Protein AF-X1PH72-F1 (afdb_monomer_lite)

Organism: NCBI:txid412755

Structure (mmCIF, N/CA/C/O backbone):
data_AF-X1PH72-F1
#
_entry.id   AF-X1PH72-F1
#
loop_
_atom_site.group_PDB
_atom_site.id
_atom_site.type_symbol
_atom_site.label_atom_id
_atom_site.label_alt_id
_atom_site.label_comp_id
_atom_site.label_asym_id
_atom_site.label_entity_id
_atom_site.label_seq_id
_atom_site.pdbx_PDB_ins_code
_atom_site.Cartn_x
_atom_site.Cartn_y
_atom_site.Cartn_z
_atom_site.occupancy
_atom_site.B_iso_or_equiv
_atom_site.auth_seq_id
_atom_site.auth_comp_id
_atom_site.auth_asym_id
_atom_site.auth_atom_id
_atom_site.pdbx_PDB_model_num
ATOM 1 N N . ARG A 1 1 ? 25.214 -4.536 43.846 1.00 44.25 1 ARG A N 1
ATOM 2 C CA . ARG A 1 1 ? 24.000 -3.712 43.668 1.00 44.25 1 ARG A CA 1
ATOM 3 C C . ARG A 1 1 ? 23.937 -3.394 42.189 1.00 44.25 1 ARG A C 1
ATOM 5 O O . ARG A 1 1 ? 24.768 -2.627 41.723 1.00 44.25 1 ARG A O 1
ATOM 12 N N . GLU A 1 2 ? 23.097 -4.127 41.463 1.00 48.34 2 GLU A N 1
ATOM 13 C CA . GLU A 1 2 ? 22.779 -3.835 40.065 1.00 48.34 2 GLU A CA 1
ATOM 14 C C . GLU A 1 2 ? 22.229 -2.412 39.957 1.00 48.34 2 GLU A C 1
ATOM 16 O O . GLU A 1 2 ? 21.647 -1.891 40.905 1.00 48.34 2 GLU A O 1
ATOM 21 N N . TYR A 1 3 ? 22.480 -1.774 38.820 1.00 51.62 3 TYR A N 1
ATOM 22 C CA . TYR A 1 3 ? 21.946 -0.465 38.482 1.00 51.62 3 TYR A CA 1
ATOM 23 C C . TYR A 1 3 ? 20.414 -0.491 38.570 1.00 51.62 3 TYR A C 1
ATOM 25 O O . TYR A 1 3 ? 19.764 -0.998 37.654 1.00 51.62 3 TYR A O 1
ATOM 33 N N . ASP A 1 4 ? 19.840 0.076 39.634 1.00 56.94 4 ASP A N 1
ATOM 34 C CA . ASP A 1 4 ? 18.417 0.411 39.682 1.00 56.94 4 ASP A CA 1
ATOM 35 C C . ASP A 1 4 ? 18.146 1.404 38.547 1.00 56.94 4 ASP A C 1
ATOM 37 O O . ASP A 1 4 ? 18.452 2.597 38.634 1.00 56.94 4 ASP A O 1
ATOM 41 N N . ARG A 1 5 ? 17.640 0.895 37.419 1.00 63.94 5 ARG A N 1
ATOM 42 C CA . ARG A 1 5 ? 17.170 1.739 36.325 1.00 63.94 5 ARG A CA 1
ATOM 43 C C . ARG A 1 5 ? 15.992 2.530 36.874 1.00 63.94 5 ARG A C 1
ATOM 45 O O . ARG A 1 5 ? 14.988 1.941 37.270 1.00 63.94 5 ARG A O 1
ATOM 52 N N . ALA A 1 6 ? 16.133 3.854 36.905 1.00 64.25 6 ALA A N 1
ATOM 53 C CA . ALA A 1 6 ? 15.024 4.747 37.203 1.00 64.25 6 ALA A CA 1
ATOM 54 C C . ALA A 1 6 ? 13.794 4.335 36.367 1.00 64.25 6 ALA A C 1
ATOM 56 O O . ALA A 1 6 ? 13.976 3.906 35.219 1.00 64.25 6 ALA A O 1
ATOM 57 N N . PRO A 1 7 ? 12.568 4.443 36.915 1.00 68.44 7 PRO A N 1
ATOM 58 C CA . PRO A 1 7 ? 11.359 4.142 36.162 1.00 68.44 7 PRO A CA 1
ATOM 59 C C . PRO A 1 7 ? 11.408 4.887 34.830 1.00 68.44 7 PRO A C 1
ATOM 61 O O . PRO A 1 7 ? 11.635 6.100 34.807 1.00 68.44 7 PRO A O 1
ATOM 64 N N . LEU A 1 8 ? 11.253 4.156 33.724 1.00 66.31 8 LEU A N 1
ATOM 65 C CA . LEU A 1 8 ? 11.204 4.781 32.409 1.00 66.31 8 LEU A CA 1
ATOM 66 C C . LEU A 1 8 ? 10.047 5.789 32.414 1.00 66.31 8 LEU A C 1
ATOM 68 O O . LEU A 1 8 ? 8.946 5.427 32.838 1.00 66.31 8 LEU A O 1
ATOM 72 N N . PRO A 1 9 ? 10.276 7.043 31.990 1.00 69.81 9 PRO A N 1
ATOM 73 C CA . PRO A 1 9 ? 9.210 8.026 31.935 1.00 69.81 9 PRO A CA 1
ATOM 74 C C . PRO A 1 9 ? 8.083 7.502 31.042 1.00 69.81 9 PRO A C 1
ATOM 76 O O . PRO A 1 9 ? 8.335 6.961 29.962 1.00 69.81 9 PRO A O 1
ATOM 79 N N . ASP A 1 10 ? 6.841 7.667 31.494 1.00 76.56 10 ASP A N 1
ATOM 80 C CA . ASP A 1 10 ? 5.649 7.294 30.735 1.00 76.56 10 ASP A CA 1
ATOM 81 C C . ASP A 1 10 ? 5.404 8.303 29.606 1.00 76.56 10 ASP A C 1
ATOM 83 O O . ASP A 1 10 ? 4.546 9.187 29.657 1.00 76.56 10 ASP A O 1
ATOM 87 N N . ILE A 1 11 ? 6.242 8.199 28.578 1.00 77.56 11 ILE A N 1
ATOM 88 C CA . ILE A 1 11 ? 6.229 9.084 27.415 1.00 77.56 11 ILE A CA 1
ATOM 89 C C . ILE A 1 11 ? 4.994 8.871 26.535 1.00 77.56 11 ILE A C 1
ATOM 91 O O . ILE A 1 11 ? 4.659 9.742 25.736 1.00 77.56 11 ILE A O 1
ATOM 95 N N . TRP A 1 12 ? 4.305 7.735 26.674 1.00 75.81 12 TRP A N 1
ATOM 96 C CA . TRP A 1 12 ? 3.180 7.351 25.819 1.00 75.81 12 TRP A CA 1
ATOM 97 C C . TRP A 1 12 ? 1.901 8.119 26.142 1.00 75.81 12 TRP A C 1
ATOM 99 O O . TRP A 1 12 ? 1.089 8.345 25.246 1.00 75.81 12 TRP A O 1
ATOM 109 N N . ASN A 1 13 ? 1.762 8.572 27.388 1.00 77.81 13 ASN A N 1
ATOM 110 C CA . ASN A 1 13 ? 0.646 9.400 27.837 1.00 77.81 13 ASN A CA 1
ATOM 111 C C . ASN A 1 13 ? 0.870 10.905 27.609 1.00 77.81 13 ASN A C 1
ATOM 113 O O . ASN A 1 13 ? -0.030 11.709 27.852 1.00 77.81 13 ASN A O 1
ATOM 117 N N . ILE A 1 14 ? 2.038 11.312 27.094 1.00 83.06 14 ILE A N 1
ATOM 118 C CA . ILE A 1 14 ? 2.280 12.701 26.691 1.00 83.06 14 ILE A CA 1
ATOM 119 C C . ILE A 1 14 ? 1.402 13.010 25.462 1.00 83.06 14 ILE A C 1
ATOM 121 O O . ILE A 1 14 ? 1.595 12.383 24.417 1.00 83.06 14 ILE A O 1
ATOM 125 N N . PRO A 1 15 ? 0.499 14.015 25.505 1.00 84.88 15 PRO A N 1
ATOM 126 C CA . PRO A 1 15 ? -0.453 14.277 24.418 1.00 84.88 15 PRO A CA 1
ATOM 127 C C . PRO A 1 15 ? 0.191 14.481 23.040 1.00 84.88 15 PRO A C 1
ATOM 129 O O . PRO A 1 15 ? -0.343 14.036 22.025 1.00 84.88 15 PRO A O 1
ATOM 132 N N . LYS A 1 16 ? 1.374 15.111 22.995 1.00 83.00 16 LYS A N 1
ATOM 133 C CA . LYS A 1 16 ? 2.148 15.289 21.755 1.00 83.00 16 LYS A CA 1
ATOM 134 C C . LYS A 1 16 ? 2.614 13.953 21.163 1.00 83.00 16 LYS A C 1
ATOM 136 O O . LYS A 1 16 ? 2.517 13.763 19.954 1.00 83.00 16 LYS A O 1
ATOM 141 N N . VAL A 1 17 ? 3.080 13.027 22.003 1.00 83.00 17 VAL A N 1
ATOM 142 C CA . VAL A 1 17 ? 3.531 11.689 21.584 1.00 83.00 17 VAL A CA 1
ATOM 143 C C . VAL A 1 17 ? 2.339 10.840 21.150 1.00 83.00 17 VAL A C 1
ATOM 145 O O . VAL A 1 17 ? 2.400 10.207 20.100 1.00 83.00 17 VAL A O 1
ATOM 148 N N . ALA A 1 18 ? 1.232 10.881 21.895 1.00 84.38 18 ALA A N 1
ATOM 149 C CA . ALA A 1 18 ? -0.000 10.181 21.536 1.00 84.38 18 ALA A CA 1
ATOM 150 C C . ALA A 1 18 ? -0.559 10.655 20.181 1.00 84.38 18 ALA A C 1
ATOM 152 O O . ALA A 1 18 ? -0.866 9.836 19.317 1.00 84.38 18 ALA A O 1
ATOM 153 N N . SER A 1 19 ? -0.605 11.973 19.955 1.00 87.38 19 SER A N 1
ATOM 154 C CA . SER A 1 19 ? -1.008 12.552 18.667 1.00 87.38 19 SER A CA 1
ATOM 155 C C . SER A 1 19 ? -0.079 12.110 17.532 1.00 87.38 19 SER A C 1
ATOM 157 O O . SER A 1 19 ? -0.543 11.658 16.483 1.00 87.38 19 SER A O 1
ATOM 159 N N . ARG A 1 20 ? 1.243 12.136 17.760 1.00 88.31 20 ARG A N 1
ATOM 160 C CA . ARG A 1 20 ? 2.221 11.674 16.766 1.00 88.31 20 ARG A CA 1
ATOM 161 C C . ARG A 1 20 ? 2.078 10.186 16.455 1.00 88.31 20 ARG A C 1
ATOM 163 O O . ARG A 1 20 ? 2.206 9.797 15.299 1.00 88.31 20 ARG A O 1
ATOM 170 N N . LYS A 1 21 ? 1.810 9.353 17.461 1.00 88.19 21 LYS A N 1
ATOM 171 C CA . LYS A 1 21 ? 1.571 7.918 17.286 1.00 88.19 21 LYS A CA 1
ATOM 172 C C . LYS A 1 21 ? 0.367 7.668 16.381 1.00 88.19 21 LYS A C 1
ATOM 174 O O . LYS A 1 21 ? 0.466 6.847 15.475 1.00 88.19 21 LYS A O 1
ATOM 179 N N . GLU A 1 22 ? -0.737 8.381 16.591 1.00 89.94 22 GLU A N 1
ATOM 180 C CA . GLU A 1 22 ? -1.914 8.258 15.725 1.00 89.94 22 GLU A CA 1
ATOM 181 C C . GLU A 1 22 ? -1.634 8.741 14.300 1.00 89.94 22 GLU A C 1
ATOM 183 O O . GLU A 1 22 ? -2.031 8.081 13.344 1.00 89.94 22 GLU A O 1
ATOM 188 N N . GLU A 1 23 ? -0.893 9.836 14.134 1.00 91.44 23 GLU A N 1
ATOM 189 C CA . GLU A 1 23 ? -0.456 10.305 12.815 1.00 91.44 23 GLU A CA 1
ATOM 190 C C . GLU A 1 23 ? 0.383 9.244 12.076 1.00 91.44 23 GLU A C 1
ATOM 192 O O . GLU A 1 23 ? 0.097 8.912 10.926 1.00 91.44 23 GLU A O 1
ATOM 197 N N . LEU A 1 24 ? 1.376 8.659 12.756 1.00 91.00 24 LEU A N 1
ATOM 198 C CA . LEU A 1 24 ? 2.218 7.587 12.217 1.00 91.00 24 LEU A CA 1
ATOM 199 C C . LEU A 1 24 ? 1.401 6.345 11.864 1.00 91.00 24 LEU A C 1
ATOM 201 O O . LEU A 1 24 ? 1.606 5.753 10.807 1.00 91.00 24 LEU A O 1
ATOM 205 N N . LYS A 1 25 ? 0.456 5.963 12.729 1.00 93.38 25 LYS A N 1
ATOM 206 C CA . LYS A 1 25 ? -0.422 4.818 12.493 1.00 93.38 25 LYS A CA 1
ATOM 207 C C . LYS A 1 25 ? -1.262 5.028 11.236 1.00 93.38 25 LYS A C 1
ATOM 209 O O . LYS A 1 25 ? -1.326 4.130 10.406 1.00 93.38 25 LYS A O 1
ATOM 214 N N . LYS A 1 26 ? -1.843 6.215 11.049 1.00 95.19 26 LYS A N 1
ATOM 215 C CA . LYS A 1 26 ? -2.595 6.555 9.830 1.00 95.19 26 LYS A CA 1
ATOM 216 C C . LYS A 1 26 ? -1.726 6.495 8.577 1.00 95.19 26 LYS A C 1
ATOM 218 O O . LYS A 1 26 ? -2.146 5.886 7.600 1.00 95.19 26 LYS A O 1
ATOM 223 N N . GLY A 1 27 ? -0.519 7.063 8.620 1.00 94.62 27 GLY A N 1
ATOM 224 C CA . GLY A 1 27 ? 0.425 7.004 7.496 1.00 94.62 27 GLY A CA 1
ATOM 225 C C . GLY A 1 27 ? 0.843 5.571 7.149 1.00 94.62 27 GLY A C 1
ATOM 226 O O . GLY A 1 27 ? 0.847 5.188 5.980 1.00 94.62 27 GLY A O 1
ATOM 227 N N . ALA A 1 28 ? 1.112 4.739 8.158 1.00 94.31 28 ALA A N 1
ATOM 228 C CA . ALA A 1 28 ? 1.410 3.322 7.959 1.00 94.31 28 ALA A CA 1
ATOM 229 C C . ALA A 1 28 ? 0.220 2.570 7.343 1.00 94.31 28 ALA A C 1
ATOM 231 O O . ALA A 1 28 ? 0.395 1.817 6.390 1.00 94.31 28 ALA A O 1
ATOM 232 N N . MET A 1 29 ? -1.001 2.818 7.826 1.00 96.62 29 MET A N 1
ATOM 233 C CA . MET A 1 29 ? -2.208 2.209 7.259 1.00 96.62 29 MET A CA 1
ATOM 234 C C . MET A 1 29 ? -2.471 2.651 5.822 1.00 96.62 29 MET A C 1
ATOM 236 O O . MET A 1 29 ? -2.955 1.851 5.028 1.00 96.62 29 MET A O 1
ATOM 240 N N . TYR A 1 30 ? -2.124 3.891 5.467 1.00 97.31 30 TYR A N 1
ATOM 241 C CA . TYR A 1 30 ? -2.244 4.375 4.093 1.00 97.31 30 TYR A CA 1
ATOM 242 C C . TYR A 1 30 ? -1.304 3.605 3.162 1.00 97.31 30 TYR A C 1
ATOM 244 O O . TYR A 1 30 ? -1.743 3.133 2.117 1.00 97.31 30 TYR A O 1
ATOM 252 N N . ASN A 1 31 ? -0.060 3.367 3.587 1.00 96.38 31 ASN A N 1
ATOM 253 C CA . ASN A 1 31 ? 0.884 2.516 2.859 1.00 96.38 31 ASN A CA 1
ATOM 254 C C . ASN A 1 31 ? 0.388 1.073 2.714 1.00 96.38 31 ASN A C 1
ATOM 256 O O . ASN A 1 31 ? 0.415 0.531 1.615 1.00 96.38 31 ASN A O 1
ATOM 260 N N . ILE A 1 32 ? -0.088 0.456 3.803 1.00 96.50 32 ILE A N 1
ATOM 261 C CA . ILE A 1 32 ? -0.581 -0.932 3.783 1.00 96.50 32 ILE A CA 1
ATOM 262 C C . ILE A 1 32 ? -1.796 -1.065 2.859 1.00 96.50 32 ILE A C 1
ATOM 264 O O . ILE A 1 32 ? -1.873 -2.007 2.077 1.00 96.50 32 ILE A O 1
ATOM 268 N N . PHE A 1 33 ? -2.723 -0.106 2.898 1.00 97.56 33 PHE A N 1
ATOM 269 C CA . PHE A 1 33 ? -3.861 -0.086 1.983 1.00 97.56 33 PHE A CA 1
ATOM 270 C C . PHE A 1 33 ? -3.413 -0.014 0.518 1.00 97.56 33 PHE A C 1
ATOM 272 O O . PHE A 1 33 ? -3.896 -0.779 -0.310 1.00 97.56 33 PHE A O 1
ATOM 279 N N . HIS A 1 34 ? -2.442 0.842 0.202 1.00 96.94 34 HIS A N 1
ATOM 280 C CA . HIS A 1 34 ? -1.912 0.951 -1.158 1.00 96.94 34 HIS A CA 1
ATOM 281 C C . HIS A 1 34 ? -1.147 -0.299 -1.594 1.00 96.94 34 HIS A C 1
ATOM 283 O O . HIS A 1 34 ? -1.261 -0.696 -2.748 1.00 96.94 34 HIS A O 1
ATOM 289 N N . LEU A 1 35 ? -0.442 -0.968 -0.680 1.00 96.62 35 LEU A N 1
ATOM 290 C CA . LEU A 1 35 ? 0.188 -2.258 -0.957 1.00 96.62 35 LEU A CA 1
ATOM 291 C C . LEU A 1 35 ? -0.855 -3.334 -1.291 1.00 96.62 35 LEU A C 1
ATOM 293 O O . LEU A 1 35 ? -0.647 -4.131 -2.204 1.00 96.62 35 LEU A O 1
ATOM 297 N N . ALA A 1 36 ? -1.974 -3.360 -0.563 1.00 96.19 36 ALA A N 1
ATOM 298 C CA . ALA A 1 36 ? -3.075 -4.274 -0.844 1.00 96.19 36 ALA A CA 1
ATOM 299 C C . ALA A 1 36 ? -3.681 -4.001 -2.229 1.00 96.19 36 ALA A C 1
ATOM 301 O O . ALA A 1 36 ? -3.895 -4.936 -3.000 1.00 96.19 36 ALA A O 1
ATOM 302 N N . LEU A 1 37 ? -3.887 -2.726 -2.584 1.00 94.88 37 LEU A N 1
ATOM 303 C CA . LEU A 1 37 ? -4.349 -2.336 -3.920 1.00 94.88 37 LEU A CA 1
ATOM 304 C C . LEU A 1 37 ? -3.390 -2.806 -5.020 1.00 94.88 37 LEU A C 1
ATOM 306 O O . LEU A 1 37 ? -3.859 -3.374 -6.004 1.00 94.88 37 LEU A O 1
ATOM 310 N N . MET A 1 38 ? -2.073 -2.668 -4.819 1.00 91.81 38 MET A N 1
ATOM 311 C CA . MET A 1 38 ? -1.063 -3.213 -5.739 1.00 91.81 38 MET A CA 1
ATOM 312 C C . MET A 1 38 ? -1.170 -4.730 -5.900 1.00 91.81 38 MET A C 1
ATOM 314 O O . MET A 1 38 ? -1.056 -5.241 -7.014 1.00 91.81 38 MET A O 1
ATOM 318 N N . GLY A 1 39 ? -1.482 -5.441 -4.815 1.00 88.56 39 GLY A N 1
ATOM 319 C CA . GLY A 1 39 ? -1.761 -6.878 -4.829 1.00 88.56 39 GLY A CA 1
ATOM 320 C C . GLY A 1 39 ? -3.096 -7.260 -5.485 1.00 88.56 39 GLY A C 1
ATOM 321 O O . GLY A 1 39 ? -3.380 -8.448 -5.627 1.00 88.56 39 GLY A O 1
ATOM 322 N N . GLY A 1 40 ? -3.921 -6.289 -5.888 1.00 89.19 40 GLY A N 1
ATOM 323 C CA . GLY A 1 40 ? -5.198 -6.516 -6.561 1.00 89.19 40 GLY A CA 1
ATOM 324 C C . GLY A 1 40 ? -6.416 -6.573 -5.637 1.00 89.19 40 GLY A C 1
ATOM 325 O O . GLY A 1 40 ? -7.447 -7.091 -6.061 1.00 89.19 40 GLY A O 1
ATOM 326 N N . TYR A 1 41 ? -6.326 -6.044 -4.417 1.00 94.38 41 TYR A N 1
ATOM 327 C CA . TYR A 1 41 ? -7.398 -6.039 -3.415 1.00 94.38 41 TYR A CA 1
ATOM 328 C C . TYR A 1 41 ? -8.755 -5.480 -3.920 1.00 94.38 41 TYR A C 1
ATOM 330 O O . TYR A 1 41 ? -8.808 -4.506 -4.675 1.00 94.38 41 TYR A O 1
ATOM 338 N N . GLU A 1 42 ? -9.855 -6.111 -3.490 1.00 92.88 42 GLU A N 1
ATOM 339 C CA . GLU A 1 42 ? -11.272 -5.836 -3.832 1.00 92.88 42 GLU A CA 1
ATOM 340 C C . GLU A 1 42 ? -12.198 -5.838 -2.607 1.00 92.88 42 GLU A C 1
ATOM 342 O O . GLU A 1 42 ? -13.414 -5.988 -2.734 1.00 92.88 42 GLU A O 1
ATOM 347 N N . GLY A 1 43 ? -11.634 -5.723 -1.405 1.00 95.00 43 GLY A N 1
ATOM 348 C CA . GLY A 1 43 ? -12.418 -5.789 -0.178 1.00 95.00 43 GLY A CA 1
ATOM 349 C C . GLY A 1 43 ? -13.220 -4.518 0.110 1.00 95.00 43 GLY A C 1
ATOM 350 O O . GLY A 1 43 ? -13.511 -3.687 -0.750 1.00 95.00 43 GLY A O 1
ATOM 351 N N . LYS A 1 44 ? -13.610 -4.364 1.374 1.00 96.38 44 LYS A N 1
ATOM 352 C CA . LYS A 1 44 ? -14.548 -3.321 1.817 1.00 96.38 44 LYS A CA 1
ATOM 353 C C . LYS A 1 44 ? -13.905 -1.946 1.965 1.00 96.38 44 LYS A C 1
ATOM 355 O O . LYS A 1 44 ? -14.619 -0.940 2.000 1.00 96.38 44 LYS A O 1
ATOM 360 N N . VAL A 1 45 ? -12.585 -1.887 2.112 1.00 97.00 45 VAL A N 1
ATOM 361 C CA . VAL A 1 45 ? -11.849 -0.638 2.310 1.00 97.00 45 VAL A CA 1
ATOM 362 C C . VAL A 1 45 ? -11.639 0.028 0.952 1.00 97.00 45 VAL A C 1
ATOM 364 O O . VAL A 1 45 ? -11.101 -0.555 0.021 1.00 97.00 45 VAL A O 1
ATOM 367 N N . THR A 1 46 ? -12.066 1.276 0.837 1.00 95.25 46 THR A N 1
ATOM 368 C CA . THR A 1 46 ? -11.973 2.093 -0.378 1.00 95.25 46 THR A CA 1
ATOM 369 C C . THR A 1 46 ? -11.335 3.432 -0.037 1.00 95.25 46 THR A C 1
ATOM 371 O O . THR A 1 46 ? -11.231 3.797 1.137 1.00 95.25 46 THR A O 1
ATOM 374 N N . PHE A 1 47 ? -10.928 4.203 -1.043 1.00 92.00 47 PHE A N 1
ATOM 375 C CA . PHE A 1 47 ? -10.394 5.548 -0.813 1.00 92.00 47 PHE A CA 1
ATOM 376 C C . PHE A 1 47 ? -11.406 6.448 -0.096 1.00 92.00 47 PHE A C 1
ATOM 378 O O . PHE A 1 47 ? -11.049 7.202 0.809 1.00 92.00 47 PHE A O 1
ATOM 385 N N . GLU A 1 48 ? -12.679 6.321 -0.457 1.00 94.44 48 GLU A N 1
ATOM 386 C CA . GLU A 1 48 ? -13.780 7.125 0.059 1.00 94.44 48 GLU A CA 1
ATOM 387 C C . GLU A 1 48 ? -14.055 6.829 1.536 1.00 94.44 48 GLU A C 1
ATOM 389 O O . GLU A 1 48 ? -14.410 7.728 2.303 1.00 94.44 48 GLU A O 1
ATOM 394 N N . ASN A 1 49 ? -13.889 5.570 1.955 1.00 96.19 49 ASN A N 1
ATOM 395 C CA . ASN A 1 49 ? -14.191 5.139 3.318 1.00 96.19 49 ASN A CA 1
ATOM 396 C C . ASN A 1 49 ? -12.952 4.890 4.195 1.00 96.19 49 ASN A C 1
ATOM 398 O O . ASN A 1 49 ? -13.119 4.667 5.394 1.00 96.19 49 ASN A O 1
ATOM 402 N N . PHE A 1 50 ? -11.733 5.000 3.656 1.00 96.81 50 PHE A N 1
ATOM 403 C CA . PHE A 1 50 ? -10.474 4.774 4.376 1.00 96.81 50 PHE A CA 1
ATOM 404 C C . PHE A 1 50 ? -10.432 5.511 5.722 1.00 96.81 50 PHE A C 1
ATOM 406 O O . PHE A 1 50 ? -10.122 4.931 6.763 1.00 96.81 50 PHE A O 1
ATOM 413 N N . SER A 1 51 ? -10.838 6.785 5.730 1.00 95.75 51 SER A N 1
ATOM 414 C CA . SER A 1 51 ? -10.855 7.619 6.938 1.00 95.75 51 SER A CA 1
ATOM 415 C C . SER A 1 51 ? -11.781 7.084 8.040 1.00 95.75 51 SER A C 1
ATOM 417 O O . SER A 1 51 ? -11.510 7.297 9.225 1.00 95.75 51 SER A O 1
ATOM 419 N N . LYS A 1 52 ? -12.841 6.347 7.674 1.00 96.00 52 LYS A N 1
ATOM 420 C CA . LYS A 1 52 ? -13.735 5.676 8.625 1.00 96.00 52 LYS A CA 1
ATOM 421 C C . LYS A 1 52 ? -13.053 4.481 9.277 1.00 96.00 52 LYS A C 1
ATOM 423 O O . LYS A 1 52 ? -13.286 4.255 10.460 1.00 96.00 52 LYS A O 1
ATOM 428 N N . TYR A 1 53 ? -12.198 3.768 8.553 1.00 97.31 53 TYR A N 1
ATOM 429 C CA . TYR A 1 53 ? -11.432 2.642 9.079 1.00 97.31 53 TYR A CA 1
ATOM 430 C C . TYR A 1 53 ? -10.227 3.082 9.916 1.00 97.31 53 TYR A C 1
ATOM 432 O O . TYR A 1 53 ? -9.893 2.428 10.898 1.00 97.31 53 TYR A O 1
ATOM 440 N N . THR A 1 54 ? -9.588 4.211 9.604 1.00 95.56 54 THR A N 1
ATOM 441 C CA . THR A 1 54 ? -8.377 4.651 10.319 1.00 95.56 54 THR A CA 1
ATOM 442 C C . THR A 1 54 ? -8.641 5.360 11.649 1.00 95.56 54 THR A C 1
ATOM 444 O O . THR A 1 54 ? -8.239 6.507 11.865 1.00 95.56 54 THR A O 1
ATOM 447 N N . VAL A 1 55 ? -9.342 4.678 12.550 1.00 95.12 55 VAL A N 1
ATOM 448 C CA . VAL A 1 55 ? -9.611 5.112 13.925 1.00 95.12 55 VAL A CA 1
ATOM 449 C C . VAL A 1 55 ? -9.509 3.930 14.888 1.00 95.12 55 VAL A C 1
ATOM 451 O O . VAL A 1 55 ? -9.567 2.767 14.480 1.00 95.12 55 VAL A O 1
ATOM 454 N N . SER A 1 56 ? -9.367 4.217 16.183 1.00 93.50 56 SER A N 1
ATOM 455 C CA . SER A 1 56 ? -9.409 3.178 17.212 1.00 93.50 56 SER A CA 1
ATOM 456 C C . SER A 1 56 ? -10.811 2.577 17.352 1.00 93.50 56 SER A C 1
ATOM 458 O O . SER A 1 56 ? -11.817 3.203 17.003 1.00 93.50 56 SER A O 1
ATOM 460 N N . LYS A 1 57 ? -10.878 1.366 17.906 1.00 94.56 57 LYS A N 1
ATOM 461 C CA . LYS A 1 57 ? -12.133 0.649 18.142 1.00 94.56 57 LYS A CA 1
ATOM 462 C C . LYS A 1 57 ? -13.061 1.402 19.096 1.00 94.56 57 LYS A C 1
ATOM 464 O O . LYS A 1 57 ? -14.270 1.425 18.908 1.00 94.56 57 LYS A O 1
ATOM 469 N N . GLU A 1 58 ? -12.502 2.086 20.089 1.00 94.19 58 GLU A N 1
ATOM 470 C CA . GLU A 1 58 ? -13.262 2.899 21.044 1.00 94.19 58 GLU A CA 1
ATOM 471 C C . GLU A 1 58 ? -13.904 4.118 20.374 1.00 94.19 58 GLU A C 1
ATOM 473 O O . GLU A 1 58 ? -14.942 4.601 20.829 1.00 94.19 58 GLU A O 1
ATOM 478 N N . VAL A 1 59 ? -13.279 4.643 19.314 1.00 94.19 59 VAL A N 1
ATOM 479 C CA . VAL A 1 59 ? -13.827 5.749 18.522 1.00 94.19 59 VAL A CA 1
ATOM 480 C C . VAL A 1 59 ? -14.909 5.238 17.576 1.00 94.19 59 VAL A C 1
ATOM 482 O O . VAL A 1 59 ? -15.973 5.851 17.502 1.00 94.19 59 VAL A O 1
ATOM 485 N N . SER A 1 60 ? -14.675 4.121 16.880 1.00 96.06 60 SER A N 1
ATOM 486 C CA . SER A 1 60 ? -15.660 3.565 15.948 1.00 96.06 60 SER A CA 1
ATOM 487 C C . SER A 1 60 ? -16.919 3.093 16.678 1.00 96.06 60 SER A C 1
ATOM 489 O O . SER A 1 60 ? -18.018 3.444 16.260 1.00 96.06 60 SER A O 1
ATOM 491 N N . ALA A 1 61 ? -16.784 2.428 17.830 1.00 95.69 61 ALA A N 1
ATOM 492 C CA . ALA A 1 61 ? -17.900 1.921 18.636 1.00 95.69 61 ALA A CA 1
ATOM 493 C C . ALA A 1 61 ? -18.904 2.998 19.093 1.00 95.69 61 ALA A C 1
ATOM 495 O O . ALA A 1 61 ? -20.032 2.675 19.450 1.00 95.69 61 ALA A O 1
ATOM 496 N N . LYS A 1 62 ? -18.515 4.280 19.084 1.00 96.38 62 LYS A N 1
ATOM 497 C CA . LYS A 1 62 ? -19.385 5.410 19.458 1.00 96.38 62 LYS A CA 1
ATOM 498 C C . LYS A 1 62 ? -20.220 5.957 18.298 1.00 96.38 62 LYS A C 1
ATOM 500 O O . LYS A 1 62 ? -21.005 6.877 18.511 1.00 96.38 62 LYS A O 1
ATOM 505 N N . ARG A 1 63 ? -20.028 5.461 17.073 1.00 95.12 63 ARG A N 1
ATOM 506 C CA . ARG A 1 63 ? -20.794 5.902 15.899 1.00 95.12 63 ARG A CA 1
ATOM 507 C C . ARG A 1 63 ? -22.241 5.428 15.991 1.00 95.12 63 ARG A C 1
ATOM 509 O O . ARG A 1 63 ? -22.522 4.379 16.559 1.00 95.12 63 ARG A O 1
ATOM 516 N N . GLU A 1 64 ? -23.157 6.190 15.401 1.00 93.69 64 GLU A N 1
ATOM 517 C CA . GLU A 1 64 ? -24.595 5.891 15.454 1.00 93.69 64 GLU A CA 1
ATOM 518 C C . GLU A 1 64 ? -24.970 4.661 14.620 1.00 93.69 64 GLU A C 1
ATOM 520 O O . GLU A 1 64 ? -25.802 3.854 15.028 1.00 93.69 64 GLU A O 1
ATOM 525 N N . LYS A 1 65 ? -24.347 4.502 13.447 1.00 93.75 65 LYS A N 1
ATOM 526 C CA . LYS A 1 65 ? -24.625 3.391 12.535 1.00 93.75 65 LYS A CA 1
ATOM 527 C C . LYS A 1 65 ? -23.840 2.154 12.945 1.00 93.75 65 LYS A C 1
ATOM 529 O O . LYS A 1 65 ? -22.612 2.186 12.943 1.00 93.75 65 LYS A O 1
ATOM 534 N N . THR A 1 66 ? -24.542 1.051 13.191 1.00 90.69 66 THR A N 1
ATOM 535 C CA . THR A 1 66 ? -23.948 -0.241 13.576 1.00 90.69 66 THR A CA 1
ATOM 536 C C . THR A 1 66 ? -22.877 -0.714 12.591 1.00 90.69 66 THR A C 1
ATOM 538 O O . THR A 1 66 ? -21.815 -1.156 13.008 1.00 90.69 66 THR A O 1
ATOM 541 N N . GLU A 1 67 ? -23.093 -0.538 11.286 1.00 90.12 67 GLU A N 1
ATOM 542 C CA . GLU A 1 67 ? -22.108 -0.906 10.256 1.00 90.12 67 GLU A CA 1
ATOM 543 C C . GLU A 1 67 ? -20.797 -0.112 10.372 1.00 90.12 67 GLU A C 1
ATOM 545 O O . GLU A 1 67 ? -19.717 -0.640 10.122 1.00 90.12 67 GLU A O 1
ATOM 550 N N . GLU A 1 68 ? -20.866 1.157 10.780 1.00 93.62 68 GLU A N 1
ATOM 551 C CA . GLU A 1 68 ? -19.679 1.999 10.934 1.00 93.62 68 GLU A CA 1
ATOM 552 C C . GLU A 1 68 ? -18.971 1.771 12.275 1.00 93.62 68 GLU A C 1
ATOM 554 O O . GLU A 1 68 ? -17.806 2.156 12.414 1.00 93.62 68 GLU A O 1
ATOM 559 N N . GLN A 1 69 ? -19.638 1.147 13.254 1.00 94.94 69 GLN A N 1
ATOM 560 C CA . GLN A 1 69 ? -19.027 0.781 14.536 1.00 94.94 69 GLN A CA 1
ATOM 561 C C . GLN A 1 69 ? -17.932 -0.271 14.365 1.00 94.94 69 GLN A C 1
ATOM 563 O O . GLN A 1 69 ? -16.912 -0.220 15.058 1.00 94.94 69 GLN A O 1
ATOM 568 N N . GLU A 1 70 ? -18.101 -1.156 13.385 1.00 94.81 70 GLU A N 1
ATOM 569 C CA . GLU A 1 70 ? -17.104 -2.152 13.003 1.00 94.81 70 GLU A CA 1
ATOM 570 C C . GLU A 1 70 ? -15.920 -1.519 12.256 1.00 94.81 70 GLU A C 1
ATOM 572 O O . GLU A 1 70 ? -14.825 -2.052 12.324 1.00 94.81 70 GLU A O 1
ATOM 577 N N . MET A 1 71 ? -16.067 -0.357 11.608 1.00 96.88 71 MET A N 1
ATOM 578 C CA . MET A 1 71 ? -14.992 0.253 10.806 1.00 96.88 71 MET A CA 1
ATOM 579 C C . MET A 1 71 ? -13.896 0.871 11.687 1.00 96.88 71 MET A C 1
ATOM 581 O O . MET A 1 71 ? -14.002 2.015 12.134 1.00 96.88 71 MET A O 1
ATOM 585 N N . ASN A 1 72 ? -12.827 0.115 11.919 1.00 97.31 72 ASN A N 1
ATOM 586 C CA . ASN A 1 72 ? -11.657 0.522 12.702 1.00 97.31 72 ASN A CA 1
ATOM 587 C C . ASN A 1 72 ? -10.366 -0.124 12.174 1.00 97.31 72 ASN A C 1
ATOM 589 O O . ASN A 1 72 ? -10.401 -0.981 11.290 1.00 97.31 72 ASN A O 1
ATOM 593 N N . TYR A 1 73 ? -9.226 0.255 12.757 1.00 96.38 73 TYR A N 1
ATOM 594 C CA . TYR A 1 73 ? -7.912 -0.228 12.332 1.00 96.38 73 TYR A CA 1
ATOM 595 C C . TYR A 1 73 ? -7.785 -1.762 12.291 1.00 96.38 73 TYR A C 1
ATOM 597 O O . TYR A 1 73 ? -7.104 -2.282 11.413 1.00 96.38 73 TYR A O 1
ATOM 605 N N . GLU A 1 74 ? -8.395 -2.488 13.232 1.00 96.12 74 GLU A N 1
ATOM 606 C CA . GLU A 1 74 ? -8.287 -3.953 13.309 1.00 96.12 74 GLU A CA 1
ATOM 607 C C . GLU A 1 74 ? -9.050 -4.602 12.158 1.00 96.12 74 GLU A C 1
ATOM 609 O O . GLU A 1 74 ? -8.489 -5.389 11.401 1.00 96.12 74 GLU A O 1
ATOM 614 N N . THR A 1 75 ? -10.313 -4.213 11.983 1.00 97.00 75 THR A N 1
ATOM 615 C CA . THR A 1 75 ? -11.154 -4.730 10.890 1.00 97.00 75 THR A CA 1
ATOM 616 C C . THR A 1 75 ? -10.608 -4.370 9.515 1.00 97.00 75 THR A C 1
ATOM 618 O O . THR A 1 75 ? -10.717 -5.177 8.601 1.00 97.00 75 THR A O 1
ATOM 621 N N . MET A 1 76 ? -9.966 -3.206 9.381 1.00 97.44 76 MET A N 1
ATOM 622 C CA . MET A 1 76 ? -9.262 -2.817 8.165 1.00 97.44 76 MET A CA 1
ATOM 623 C C . MET A 1 76 ? -8.171 -3.830 7.826 1.00 97.44 76 MET A C 1
ATOM 625 O O . MET A 1 76 ? -8.153 -4.350 6.721 1.00 97.44 76 MET A O 1
ATOM 629 N N . LEU A 1 77 ? -7.281 -4.143 8.772 1.00 96.44 77 LEU A N 1
ATOM 630 C CA . LEU A 1 77 ? -6.199 -5.099 8.531 1.00 96.44 77 LEU A CA 1
ATOM 631 C C . LEU A 1 77 ? -6.731 -6.493 8.223 1.00 96.44 77 LEU A C 1
ATOM 633 O O . LEU A 1 77 ? -6.227 -7.123 7.304 1.00 96.44 77 LEU A O 1
ATOM 637 N N . LEU A 1 78 ? -7.746 -6.952 8.962 1.00 96.75 78 LEU A N 1
ATOM 638 C CA . LEU A 1 78 ? -8.373 -8.252 8.718 1.00 96.75 78 LEU A CA 1
ATOM 639 C C . LEU A 1 78 ? -8.969 -8.340 7.312 1.00 96.75 78 LEU A C 1
ATOM 641 O O . LEU A 1 78 ? -8.808 -9.361 6.653 1.00 96.75 78 LEU A O 1
ATOM 645 N N . ASP A 1 79 ? -9.608 -7.271 6.843 1.00 97.25 79 ASP A N 1
ATOM 646 C CA . ASP A 1 79 ? -10.161 -7.218 5.494 1.00 97.25 79 ASP A CA 1
ATOM 647 C C . ASP A 1 79 ? -9.044 -7.179 4.434 1.00 97.25 79 ASP A C 1
ATOM 649 O O . ASP A 1 79 ? -9.114 -7.899 3.443 1.00 97.25 79 ASP A O 1
ATOM 653 N N . LEU A 1 80 ? -7.965 -6.423 4.670 1.00 96.81 80 LEU A N 1
ATOM 654 C CA . LEU A 1 80 ? -6.824 -6.341 3.751 1.00 96.81 80 LEU A CA 1
ATOM 655 C C . LEU A 1 80 ? -6.034 -7.651 3.642 1.00 96.81 80 LEU A C 1
ATOM 657 O O . LEU A 1 80 ? -5.467 -7.911 2.587 1.00 96.81 80 LEU A O 1
ATOM 661 N N . ILE A 1 81 ? -5.967 -8.478 4.687 1.00 95.31 81 ILE A N 1
ATOM 662 C CA . ILE A 1 81 ? -5.224 -9.751 4.637 1.00 95.31 81 ILE A CA 1
ATOM 663 C C . ILE A 1 81 ? -6.074 -10.952 4.210 1.00 95.31 81 ILE A C 1
ATOM 665 O O . ILE A 1 81 ? -5.522 -12.037 4.028 1.00 95.31 81 ILE A O 1
ATOM 669 N N . ASP A 1 82 ? -7.394 -10.797 4.078 1.00 95.00 82 ASP A N 1
ATOM 670 C CA . ASP A 1 82 ? -8.271 -11.890 3.658 1.00 95.00 82 ASP A CA 1
ATOM 671 C C . ASP A 1 82 ? -8.076 -12.171 2.163 1.00 95.00 82 ASP A C 1
ATOM 673 O O . ASP A 1 82 ? -8.441 -11.363 1.311 1.00 95.00 82 ASP A O 1
ATOM 677 N N . GLY A 1 83 ? -7.523 -13.344 1.839 1.00 90.56 83 GLY A N 1
ATOM 678 C CA . GLY A 1 83 ? -7.285 -13.785 0.462 1.00 90.56 83 GLY A CA 1
ATOM 679 C C . GLY A 1 83 ? -8.542 -13.800 -0.412 1.00 90.56 83 GLY A C 1
ATOM 680 O O . GLY A 1 83 ? -8.448 -13.624 -1.622 1.00 90.56 83 GLY A O 1
ATOM 681 N N . LYS A 1 84 ? -9.738 -13.914 0.183 1.00 94.50 84 LYS A N 1
ATOM 682 C CA . LYS A 1 84 ? -11.013 -13.845 -0.555 1.00 94.50 84 LYS A CA 1
ATOM 683 C C . LYS A 1 84 ? -11.269 -12.484 -1.193 1.00 94.50 84 LYS A C 1
ATOM 685 O O . LYS A 1 84 ? -12.067 -12.398 -2.119 1.00 94.50 84 LYS A O 1
ATOM 690 N N . ASN A 1 85 ? -10.604 -11.444 -0.700 1.00 94.56 85 ASN A N 1
ATOM 691 C CA . ASN A 1 85 ? -10.678 -10.097 -1.247 1.00 94.56 85 ASN A CA 1
ATOM 692 C C . ASN A 1 85 ? -9.672 -9.879 -2.389 1.00 94.56 85 ASN A C 1
ATOM 694 O O . ASN A 1 85 ? -9.418 -8.735 -2.755 1.00 94.56 85 ASN A O 1
ATOM 698 N N . TYR A 1 86 ? -9.083 -10.943 -2.941 1.00 88.94 86 TYR A N 1
ATOM 699 C CA . TYR A 1 86 ? -8.133 -10.890 -4.049 1.00 88.94 86 TYR A CA 1
ATOM 700 C C . TYR A 1 86 ? -8.558 -11.843 -5.176 1.00 88.94 86 TYR A C 1
ATOM 702 O O . TYR A 1 86 ? -9.066 -12.930 -4.893 1.00 88.94 86 TYR A O 1
ATOM 710 N N . PRO A 1 87 ? -8.289 -11.507 -6.453 1.00 81.31 87 PRO A N 1
ATOM 711 C CA . PRO A 1 87 ? -8.648 -12.358 -7.592 1.00 81.31 87 PRO A CA 1
ATOM 712 C C . PRO A 1 87 ? -8.038 -13.766 -7.563 1.00 81.31 87 PRO A C 1
ATOM 714 O O . PRO A 1 87 ? -8.622 -14.700 -8.107 1.00 81.31 87 PRO A O 1
ATOM 717 N N . SER A 1 88 ? -6.869 -13.930 -6.935 1.00 82.31 88 SER A N 1
ATOM 718 C CA . SER A 1 88 ? -6.209 -15.232 -6.774 1.00 82.31 88 SER A CA 1
ATOM 719 C C . SER A 1 88 ? -6.880 -16.124 -5.724 1.00 82.31 88 SER A C 1
ATOM 721 O O . SER A 1 88 ? -6.633 -17.326 -5.707 1.00 82.31 88 SER A O 1
ATOM 723 N N . GLY A 1 89 ? -7.703 -15.556 -4.834 1.00 81.75 89 GLY A N 1
ATOM 724 C CA . GLY A 1 89 ? -8.165 -16.222 -3.614 1.00 81.75 89 GLY A CA 1
ATOM 725 C C . GLY A 1 89 ? -7.105 -16.293 -2.505 1.00 81.75 89 GLY A C 1
ATOM 726 O O . GLY A 1 89 ? -7.379 -16.840 -1.435 1.00 81.75 89 GLY A O 1
ATOM 727 N N . GLU A 1 90 ? -5.916 -15.725 -2.730 1.00 86.94 90 GLU A N 1
ATOM 728 C CA . GLU A 1 90 ? -4.799 -15.667 -1.786 1.00 86.94 90 GLU A CA 1
ATOM 729 C C . GLU A 1 90 ? -4.434 -14.217 -1.444 1.00 86.94 90 GLU A C 1
ATOM 731 O O . GLU A 1 90 ? -4.720 -13.282 -2.188 1.00 86.94 90 GLU A O 1
ATOM 736 N N . CYS A 1 91 ? -3.782 -14.004 -0.298 1.00 88.38 91 CYS A N 1
ATOM 737 C CA . CYS A 1 91 ? -3.356 -12.669 0.119 1.00 88.38 91 CYS A CA 1
ATOM 738 C C . CYS A 1 91 ? -2.126 -12.211 -0.681 1.00 88.38 91 CYS A C 1
ATOM 740 O O . CYS A 1 91 ? -0.982 -12.326 -0.237 1.00 88.38 91 CYS A O 1
ATOM 742 N N . ASN A 1 92 ? -2.365 -11.648 -1.864 1.00 84.12 92 ASN A N 1
ATOM 743 C CA . ASN A 1 92 ? -1.304 -11.178 -2.757 1.00 84.12 92 ASN A CA 1
ATOM 744 C C . ASN A 1 92 ? -0.546 -9.954 -2.218 1.00 84.12 92 ASN A C 1
ATOM 746 O O . ASN A 1 92 ? 0.542 -9.652 -2.711 1.00 84.12 92 ASN A O 1
ATOM 750 N N . MET A 1 93 ? -1.070 -9.272 -1.190 1.00 88.44 93 MET A N 1
ATOM 751 C CA . MET A 1 93 ? -0.391 -8.154 -0.523 1.00 88.44 93 MET A CA 1
ATOM 752 C C . MET A 1 93 ? 1.026 -8.530 -0.068 1.00 88.44 93 MET A C 1
ATOM 754 O O . MET A 1 93 ? 1.938 -7.716 -0.193 1.00 88.44 93 MET A O 1
ATOM 758 N N . ILE A 1 94 ? 1.204 -9.759 0.431 1.00 85.62 94 ILE A N 1
ATOM 759 C CA . ILE A 1 94 ? 2.475 -10.277 0.960 1.00 85.62 94 ILE A CA 1
ATOM 760 C C . ILE A 1 94 ? 3.236 -11.160 -0.038 1.00 85.62 94 ILE A C 1
ATOM 762 O O . ILE A 1 94 ? 4.196 -11.826 0.347 1.00 85.62 94 ILE A O 1
ATOM 766 N N . SER A 1 95 ? 2.816 -11.195 -1.307 1.00 86.62 95 SER A N 1
ATOM 767 C CA . SER A 1 95 ? 3.569 -11.903 -2.346 1.00 86.62 95 SER A CA 1
ATOM 768 C C . SER A 1 95 ? 4.944 -11.258 -2.541 1.00 86.62 95 SER A C 1
ATOM 770 O O . SER A 1 95 ? 5.094 -10.039 -2.418 1.00 86.62 95 SER A O 1
ATOM 772 N N . ALA A 1 96 ? 5.952 -12.079 -2.846 1.00 84.75 96 ALA A N 1
ATOM 773 C CA . ALA A 1 96 ? 7.313 -11.597 -3.073 1.00 84.75 96 ALA A CA 1
ATOM 774 C C . ALA A 1 96 ? 7.348 -10.534 -4.183 1.00 84.75 96 ALA A C 1
ATOM 776 O O . ALA A 1 96 ? 7.938 -9.475 -3.988 1.00 84.75 96 ALA A O 1
ATOM 777 N N . ASP A 1 97 ? 6.628 -10.774 -5.281 1.00 84.88 97 ASP A N 1
ATOM 778 C CA . ASP A 1 97 ? 6.532 -9.852 -6.414 1.00 84.88 97 ASP A CA 1
ATOM 779 C C . ASP A 1 97 ? 5.911 -8.507 -6.013 1.00 84.88 97 ASP A C 1
ATOM 781 O O . ASP A 1 97 ? 6.408 -7.455 -6.410 1.00 84.88 97 ASP A O 1
ATOM 785 N N . ASN A 1 98 ? 4.846 -8.509 -5.202 1.00 89.44 98 ASN A N 1
ATOM 786 C CA . ASN A 1 98 ? 4.195 -7.268 -4.779 1.00 89.44 98 ASN A CA 1
ATOM 787 C C . ASN A 1 98 ? 5.061 -6.465 -3.798 1.00 89.44 98 ASN A C 1
ATOM 789 O O . ASN A 1 98 ? 5.117 -5.239 -3.878 1.00 89.44 98 ASN A O 1
ATOM 793 N N . LEU A 1 99 ? 5.762 -7.147 -2.887 1.00 91.50 99 LEU A N 1
ATOM 794 C CA . LEU A 1 99 ? 6.696 -6.506 -1.959 1.00 91.50 99 LEU A CA 1
ATOM 795 C C . LEU A 1 99 ? 7.910 -5.922 -2.690 1.00 91.50 99 LEU A C 1
ATOM 797 O O . LEU A 1 99 ? 8.332 -4.808 -2.378 1.00 91.50 99 LEU A O 1
ATOM 801 N N . ASP A 1 100 ? 8.444 -6.646 -3.675 1.00 89.88 100 ASP A N 1
ATOM 802 C CA . ASP A 1 100 ? 9.538 -6.171 -4.519 1.00 89.88 100 ASP A CA 1
ATOM 803 C C . ASP A 1 100 ? 9.101 -4.956 -5.342 1.00 89.88 100 ASP A C 1
ATOM 805 O O . ASP A 1 100 ? 9.752 -3.911 -5.313 1.00 89.88 100 ASP A O 1
ATOM 809 N N . LEU A 1 101 ? 7.930 -5.031 -5.979 1.00 89.75 101 LEU A N 1
ATOM 810 C CA . LEU A 1 101 ? 7.353 -3.913 -6.716 1.00 89.75 101 LEU A CA 1
ATOM 811 C C . LEU A 1 101 ? 7.129 -2.687 -5.820 1.00 89.75 101 LEU A C 1
ATOM 813 O O . LEU A 1 101 ? 7.444 -1.569 -6.225 1.00 89.75 101 LEU A O 1
ATOM 817 N N . ALA A 1 102 ? 6.632 -2.874 -4.595 1.00 93.75 102 ALA A N 1
ATOM 818 C CA . ALA A 1 102 ? 6.431 -1.791 -3.634 1.00 93.75 102 ALA A CA 1
ATOM 819 C C . ALA A 1 102 ? 7.736 -1.064 -3.274 1.00 93.75 102 ALA A C 1
ATOM 821 O O . ALA A 1 102 ? 7.715 0.148 -3.045 1.00 93.75 102 ALA A O 1
ATOM 822 N N . LEU A 1 103 ? 8.873 -1.764 -3.258 1.00 91.06 103 LEU A N 1
ATOM 823 C CA . LEU A 1 103 ? 10.191 -1.137 -3.137 1.00 91.06 103 LEU A CA 1
ATOM 824 C C . LEU A 1 103 ? 10.579 -0.427 -4.441 1.00 91.06 103 LEU A C 1
ATOM 826 O O . LEU A 1 103 ? 10.967 0.742 -4.419 1.00 91.06 103 LEU A O 1
ATOM 830 N N . GLN A 1 104 ? 10.426 -1.083 -5.592 1.00 88.88 104 GLN A N 1
ATOM 831 C CA . GLN A 1 104 ? 10.805 -0.497 -6.883 1.00 88.88 104 GLN A CA 1
ATOM 832 C C . GLN A 1 104 ? 10.092 0.837 -7.153 1.00 88.88 104 GLN A C 1
ATOM 834 O O . GLN A 1 104 ? 10.721 1.832 -7.516 1.00 88.88 104 GLN A O 1
ATOM 839 N N . VAL A 1 105 ? 8.784 0.898 -6.888 1.00 90.00 105 VAL A N 1
ATOM 840 C CA . VAL A 1 105 ? 7.991 2.124 -7.067 1.00 90.00 105 VAL A CA 1
ATOM 841 C C . VAL A 1 105 ? 8.167 3.127 -5.925 1.00 90.00 105 VAL A C 1
ATOM 843 O O . VAL A 1 105 ? 7.669 4.244 -6.011 1.00 90.00 105 VAL A O 1
ATOM 846 N N . GLY A 1 106 ? 8.872 2.758 -4.852 1.00 91.06 106 GLY A N 1
ATOM 847 C CA . GLY A 1 106 ? 9.115 3.601 -3.683 1.00 91.06 106 GLY A CA 1
ATOM 848 C C . GLY A 1 106 ? 7.933 3.719 -2.720 1.00 91.06 106 GLY A C 1
ATOM 849 O O . GLY A 1 106 ? 7.945 4.616 -1.876 1.00 91.06 106 GLY A O 1
ATOM 850 N N . LEU A 1 107 ? 6.909 2.857 -2.817 1.00 94.50 107 LEU A N 1
ATOM 851 C CA . LEU A 1 107 ? 5.834 2.787 -1.818 1.00 94.50 107 LEU A CA 1
ATOM 852 C C . LEU A 1 107 ? 6.444 2.506 -0.445 1.00 94.50 107 LEU A C 1
ATOM 854 O O . LEU A 1 107 ? 6.171 3.234 0.507 1.00 94.50 107 LEU A O 1
ATOM 858 N N . PHE A 1 108 ? 7.343 1.530 -0.370 1.00 92.56 108 PHE A N 1
ATOM 859 C CA . PHE A 1 108 ? 8.205 1.344 0.786 1.00 92.56 108 PHE A CA 1
ATOM 860 C C . PHE A 1 108 ? 9.490 2.151 0.666 1.00 92.56 108 PHE A C 1
ATOM 862 O O . PHE A 1 108 ? 10.029 2.368 -0.417 1.00 92.56 108 PHE A O 1
ATOM 869 N N . GLN A 1 109 ? 9.957 2.636 1.814 1.00 87.38 109 GLN A N 1
ATOM 870 C CA . GLN A 1 109 ? 11.032 3.611 1.894 1.00 87.38 109 GLN A CA 1
ATOM 871 C C . GLN A 1 109 ? 12.189 3.078 2.720 1.00 87.38 109 GLN A C 1
ATOM 873 O O . GLN A 1 109 ? 11.992 2.436 3.752 1.00 87.38 109 GLN A O 1
ATOM 878 N N . ALA A 1 110 ? 13.396 3.460 2.325 1.00 83.69 110 ALA A N 1
ATOM 879 C CA . ALA A 1 110 ? 14.600 3.227 3.100 1.00 83.69 110 ALA A CA 1
ATOM 880 C C . ALA A 1 110 ? 15.485 4.487 3.052 1.00 83.69 110 ALA A C 1
ATOM 882 O O . ALA A 1 110 ? 16.536 4.488 2.414 1.00 83.69 110 ALA A O 1
ATOM 883 N N . PRO A 1 111 ? 15.083 5.585 3.727 1.00 74.50 111 PRO A N 1
ATOM 884 C CA . PRO A 1 111 ? 15.734 6.896 3.601 1.00 74.50 111 PRO A CA 1
ATOM 885 C C . PRO A 1 111 ? 17.202 6.924 4.065 1.00 74.50 111 PRO A C 1
ATOM 887 O O . PRO A 1 111 ? 17.928 7.864 3.743 1.00 74.50 111 PRO A O 1
ATOM 890 N N . GLN A 1 112 ? 17.637 5.915 4.827 1.00 72.00 112 GLN A N 1
ATOM 891 C CA . GLN A 1 112 ? 19.000 5.776 5.359 1.00 72.00 112 GLN A CA 1
ATOM 892 C C . GLN A 1 112 ? 19.825 4.692 4.651 1.00 72.00 112 GLN A C 1
ATOM 894 O O . GLN A 1 112 ? 20.971 4.459 5.028 1.00 72.00 112 GLN A O 1
ATOM 899 N N . VAL A 1 113 ? 19.257 4.012 3.654 1.00 72.88 113 VAL A N 1
ATOM 900 C CA . VAL A 1 113 ? 19.953 2.958 2.915 1.00 72.88 113 VAL A CA 1
ATOM 901 C C . VAL A 1 113 ? 20.518 3.547 1.631 1.00 72.88 113 VAL A C 1
ATOM 903 O O . VAL A 1 113 ? 19.813 4.206 0.867 1.00 72.88 113 VAL A O 1
ATOM 906 N N . THR A 1 114 ? 21.799 3.291 1.378 1.00 73.31 114 THR A N 1
ATOM 907 C CA . THR A 1 114 ? 22.394 3.555 0.069 1.00 73.31 114 THR A CA 1
ATOM 908 C C . THR A 1 114 ? 21.862 2.523 -0.912 1.00 73.31 114 THR A C 1
ATOM 910 O O . THR A 1 114 ? 22.224 1.348 -0.847 1.00 73.31 114 THR A O 1
ATOM 913 N N . VAL A 1 115 ? 20.997 2.960 -1.819 1.00 71.94 115 VAL A N 1
ATOM 914 C CA . VAL A 1 115 ? 20.501 2.120 -2.904 1.00 71.94 115 VAL A CA 1
ATOM 915 C C . VAL A 1 115 ? 21.550 2.084 -4.015 1.00 71.94 115 VAL A C 1
ATOM 917 O O . VAL A 1 115 ? 21.886 3.119 -4.585 1.00 71.94 115 VAL A O 1
ATOM 920 N N . ILE A 1 116 ? 22.092 0.896 -4.288 1.00 72.12 116 ILE A N 1
ATOM 921 C CA . ILE A 1 116 ? 23.090 0.674 -5.350 1.00 72.12 116 ILE A CA 1
ATOM 922 C C . ILE A 1 116 ? 22.403 0.266 -6.659 1.00 72.12 116 ILE A C 1
ATOM 924 O O . ILE A 1 116 ? 22.829 0.660 -7.742 1.00 72.12 116 ILE A O 1
ATOM 928 N N . ASP A 1 117 ? 21.329 -0.513 -6.555 1.00 75.94 117 ASP A N 1
ATOM 929 C CA . ASP A 1 117 ? 20.561 -0.993 -7.698 1.00 75.94 117 ASP A CA 1
ATOM 930 C C . ASP A 1 117 ? 19.502 0.040 -8.104 1.00 75.94 117 ASP A C 1
ATOM 932 O O . ASP A 1 117 ? 18.620 0.393 -7.317 1.00 75.94 117 ASP A O 1
ATOM 936 N N . LYS A 1 118 ? 19.583 0.500 -9.358 1.00 76.00 118 LYS A N 1
ATOM 937 C CA . LYS A 1 118 ? 18.682 1.508 -9.931 1.00 76.00 118 LYS A CA 1
ATOM 938 C C . LYS A 1 118 ? 17.205 1.128 -9.822 1.00 76.00 118 LYS A C 1
ATOM 940 O O . LYS A 1 118 ? 16.374 2.023 -9.706 1.00 76.00 118 LYS A O 1
ATOM 945 N N . ARG A 1 119 ? 16.866 -0.167 -9.806 1.00 78.00 119 ARG A N 1
ATOM 946 C CA . ARG A 1 119 ? 15.473 -0.630 -9.678 1.00 78.00 119 ARG A CA 1
ATOM 947 C C . ARG A 1 119 ? 14.802 -0.125 -8.407 1.00 78.00 119 ARG A C 1
ATOM 949 O O . ARG A 1 119 ? 13.602 0.105 -8.412 1.00 78.00 119 ARG A O 1
ATOM 956 N N . TYR A 1 120 ? 15.568 0.091 -7.341 1.00 84.38 120 TYR A N 1
ATOM 957 C CA . TYR A 1 120 ? 15.052 0.537 -6.047 1.00 84.38 120 TYR A CA 1
ATOM 958 C C . TYR A 1 120 ? 15.329 2.015 -5.775 1.00 84.38 120 TYR A C 1
ATOM 960 O O . TYR A 1 120 ? 15.191 2.463 -4.637 1.00 84.38 120 TYR A O 1
ATOM 968 N N . GLU A 1 121 ? 15.748 2.793 -6.777 1.00 84.62 121 GLU A N 1
ATOM 969 C CA . GLU A 1 121 ? 16.183 4.181 -6.591 1.00 84.62 121 GLU A CA 1
ATOM 970 C C . GLU A 1 121 ? 15.128 5.012 -5.840 1.00 84.62 121 GLU A C 1
ATOM 972 O O . GLU A 1 121 ? 15.453 5.723 -4.887 1.00 84.62 121 GLU A O 1
ATOM 977 N N . LEU A 1 122 ? 13.845 4.838 -6.178 1.00 87.81 122 LEU A N 1
ATOM 978 C CA . LEU A 1 122 ? 12.732 5.545 -5.537 1.00 87.81 122 LEU A CA 1
ATOM 979 C C . LEU A 1 122 ? 12.570 5.222 -4.044 1.00 87.81 122 LEU A C 1
ATOM 981 O O . LEU A 1 122 ? 12.152 6.100 -3.287 1.00 87.81 122 LEU A O 1
ATOM 985 N N . THR A 1 123 ? 12.971 4.028 -3.589 1.00 87.00 123 THR A N 1
ATOM 986 C CA . THR A 1 123 ? 13.004 3.671 -2.156 1.00 87.00 123 THR A CA 1
ATOM 987 C C . THR A 1 123 ? 13.923 4.618 -1.369 1.00 87.00 123 THR A C 1
ATOM 989 O O . THR A 1 123 ? 13.640 4.957 -0.215 1.00 87.00 123 THR A O 1
ATOM 992 N N . GLY A 1 124 ? 15.021 5.068 -1.990 1.00 85.00 124 GLY A N 1
ATOM 993 C CA . GLY A 1 124 ? 16.027 5.952 -1.391 1.00 85.00 124 GLY A CA 1
ATOM 994 C C . GLY A 1 124 ? 15.761 7.452 -1.577 1.00 85.00 124 GLY A C 1
ATOM 995 O O . GLY A 1 124 ? 16.503 8.277 -1.042 1.00 85.00 124 GLY A O 1
ATOM 996 N N . MET A 1 125 ? 14.706 7.826 -2.310 1.00 87.12 125 MET A N 1
ATOM 997 C CA . MET A 1 125 ? 14.394 9.221 -2.662 1.00 87.12 125 MET A CA 1
ATOM 998 C C . MET A 1 125 ? 13.617 9.984 -1.581 1.00 87.12 125 MET A C 1
ATOM 1000 O O . MET A 1 125 ? 13.277 11.154 -1.773 1.00 87.12 125 MET A O 1
ATOM 1004 N N . CYS A 1 126 ? 13.327 9.340 -0.451 1.00 87.56 126 CYS A N 1
ATOM 1005 C CA . CYS A 1 126 ? 12.741 9.975 0.723 1.00 87.56 126 CYS A CA 1
ATOM 1006 C C . CYS A 1 126 ? 13.829 10.610 1.596 1.00 87.56 126 CYS A C 1
ATOM 1008 O O . CYS A 1 126 ? 14.847 9.984 1.907 1.00 87.56 126 CYS A O 1
ATOM 1010 N N . ARG A 1 127 ? 13.590 11.841 2.050 1.00 88.44 127 ARG A N 1
ATOM 1011 C CA . ARG A 1 127 ? 14.368 12.481 3.112 1.00 88.44 127 ARG A CA 1
ATOM 1012 C C . ARG A 1 127 ? 13.470 12.805 4.285 1.00 88.44 127 ARG A C 1
ATOM 1014 O O . ARG A 1 127 ? 12.314 13.196 4.131 1.00 88.44 127 ARG A O 1
ATOM 1021 N N . THR A 1 128 ? 14.046 12.666 5.468 1.00 90.00 128 THR A N 1
ATOM 1022 C CA . THR A 1 128 ? 13.377 12.933 6.733 1.00 90.00 128 THR A CA 1
ATOM 1023 C C . THR A 1 128 ? 14.128 13.996 7.514 1.00 90.00 128 THR A C 1
ATOM 1025 O O . THR A 1 128 ? 15.359 14.019 7.493 1.00 90.00 128 THR A O 1
ATOM 1028 N N . LYS A 1 129 ? 13.404 14.800 8.287 1.00 88.75 129 LYS A N 1
ATOM 1029 C CA . LYS A 1 129 ? 13.968 15.752 9.247 1.00 88.75 129 LYS A CA 1
ATOM 1030 C C . LYS A 1 129 ? 13.415 15.507 10.645 1.00 88.75 129 LYS A C 1
ATOM 1032 O O . LYS A 1 129 ? 12.355 14.904 10.818 1.00 88.75 129 LYS A O 1
ATOM 1037 N N . ILE A 1 130 ? 14.133 15.986 11.654 1.00 88.25 130 ILE A N 1
ATOM 1038 C CA . ILE A 1 130 ? 13.651 15.968 13.034 1.00 88.25 130 ILE A CA 1
ATOM 1039 C C . ILE A 1 130 ? 12.878 17.260 13.295 1.00 88.25 130 ILE A C 1
ATOM 1041 O O . ILE A 1 130 ? 13.434 18.349 13.188 1.00 88.25 130 ILE A O 1
ATOM 1045 N N . VAL A 1 131 ? 11.603 17.132 13.660 1.00 84.25 131 VAL A N 1
ATOM 1046 C CA . VAL A 1 131 ? 10.738 18.242 14.081 1.00 84.25 131 VAL A CA 1
ATOM 1047 C C . VAL A 1 131 ? 10.203 17.911 15.464 1.00 84.25 131 VAL A C 1
ATOM 1049 O O . VAL A 1 131 ? 9.595 16.856 15.649 1.00 84.25 131 VAL A O 1
ATOM 1052 N N . ASP A 1 132 ? 10.456 18.782 16.440 1.00 81.06 132 ASP A N 1
ATOM 1053 C CA . ASP A 1 132 ? 10.035 18.597 17.836 1.00 81.06 132 ASP A CA 1
ATOM 1054 C C . ASP A 1 132 ? 10.433 17.228 18.424 1.00 81.06 132 ASP A C 1
ATOM 1056 O O . ASP A 1 132 ? 9.661 16.571 19.122 1.00 81.06 132 ASP A O 1
ATOM 1060 N N . GLY A 1 133 ? 11.642 16.761 18.093 1.00 78.25 133 GLY A N 1
ATOM 1061 C CA . GLY A 1 133 ? 12.166 15.470 18.553 1.00 78.25 133 GLY A CA 1
ATOM 1062 C C . GLY A 1 133 ? 11.576 14.241 17.849 1.00 78.25 133 GLY A C 1
ATOM 1063 O O . GLY A 1 133 ? 11.899 13.120 18.227 1.00 78.25 133 GLY A O 1
ATOM 1064 N N . CYS A 1 134 ? 10.741 14.422 16.821 1.00 79.94 134 CYS A N 1
ATOM 1065 C CA . CYS A 1 134 ? 10.146 13.336 16.044 1.00 79.94 134 CYS A CA 1
ATOM 1066 C C . CYS A 1 134 ? 10.646 13.348 14.595 1.00 79.94 134 CYS A C 1
ATOM 1068 O O . CYS A 1 134 ? 10.695 14.397 13.954 1.00 79.94 134 CYS A O 1
ATOM 1070 N N . CYS A 1 135 ? 10.955 12.169 14.052 1.00 84.25 135 CYS A N 1
ATOM 1071 C CA . CYS A 1 135 ? 11.248 12.005 12.630 1.00 84.25 135 CYS A CA 1
ATOM 1072 C C . CYS A 1 135 ? 9.984 12.272 11.800 1.00 84.25 135 CYS A C 1
ATOM 1074 O O . CYS A 1 135 ? 8.928 11.688 12.072 1.00 84.25 135 CYS A O 1
ATOM 1076 N N . ARG A 1 136 ? 10.082 13.161 10.811 1.00 88.38 136 ARG A N 1
ATOM 1077 C CA . ARG A 1 136 ? 9.032 13.473 9.837 1.00 88.38 136 ARG A CA 1
ATOM 1078 C C . ARG A 1 136 ? 9.605 13.402 8.435 1.00 88.38 136 ARG A C 1
ATOM 1080 O O . ARG A 1 136 ? 10.766 13.754 8.233 1.00 88.38 136 ARG A O 1
ATOM 1087 N N . ILE A 1 137 ? 8.784 12.968 7.486 1.00 90.12 137 ILE A N 1
ATOM 1088 C CA . ILE A 1 137 ? 9.115 13.128 6.077 1.00 90.12 137 ILE A CA 1
ATOM 1089 C C . ILE A 1 137 ? 9.235 14.618 5.749 1.00 90.12 137 ILE A C 1
ATOM 1091 O O . ILE A 1 137 ? 8.555 15.450 6.351 1.00 90.12 137 ILE A O 1
ATOM 1095 N N . ASP A 1 138 ? 10.168 14.936 4.864 1.00 92.12 138 ASP A N 1
ATOM 1096 C CA . ASP A 1 138 ? 10.488 16.299 4.460 1.00 92.12 138 ASP A CA 1
ATOM 1097 C C . ASP A 1 138 ? 10.381 16.446 2.947 1.00 92.12 138 ASP A C 1
ATOM 1099 O O . ASP A 1 138 ? 9.591 17.238 2.442 1.00 92.12 138 ASP A O 1
ATOM 1103 N N . THR A 1 139 ? 11.135 15.623 2.217 1.00 91.31 139 THR A N 1
ATOM 1104 C CA . THR A 1 139 ? 11.116 15.630 0.757 1.00 91.31 139 THR A CA 1
ATOM 1105 C C . THR A 1 139 ? 10.994 14.227 0.191 1.00 91.31 139 THR A C 1
ATOM 1107 O O . THR A 1 139 ? 11.443 13.241 0.783 1.00 91.31 139 THR A O 1
ATOM 1110 N N . PHE A 1 140 ? 10.391 14.146 -0.988 1.00 91.38 140 PHE A N 1
ATOM 1111 C CA . PHE A 1 140 ? 10.328 12.943 -1.797 1.00 91.38 140 PHE A CA 1
ATOM 1112 C C . PHE A 1 140 ? 10.599 13.298 -3.258 1.00 91.38 140 PHE A C 1
ATOM 1114 O O . PHE A 1 140 ? 10.010 14.238 -3.793 1.00 91.38 140 PHE A O 1
ATOM 1121 N N . CYS A 1 141 ? 11.520 12.578 -3.905 1.00 87.50 141 CYS A N 1
ATOM 1122 C CA . CYS A 1 141 ? 11.960 12.876 -5.277 1.00 87.50 141 CYS A CA 1
ATOM 1123 C C . CYS A 1 141 ? 12.391 14.348 -5.465 1.00 87.50 141 CYS A C 1
ATOM 1125 O O . CYS A 1 141 ? 12.076 14.980 -6.473 1.00 87.50 141 CYS A O 1
ATOM 1127 N N . GLY A 1 142 ? 13.068 14.917 -4.461 1.00 85.81 142 GLY A N 1
ATOM 1128 C CA . GLY A 1 142 ? 13.563 16.298 -4.487 1.00 85.81 142 GLY A CA 1
ATOM 1129 C C . GLY A 1 142 ? 12.499 17.389 -4.308 1.00 85.81 142 GLY A C 1
ATOM 1130 O O . GLY A 1 142 ? 12.839 18.565 -4.401 1.00 85.81 142 GLY A O 1
ATOM 1131 N N . LYS A 1 143 ? 11.236 17.032 -4.041 1.00 91.25 143 LYS A N 1
ATOM 1132 C CA . LYS A 1 143 ? 10.147 17.981 -3.759 1.00 91.25 143 LYS A CA 1
ATOM 1133 C C . LYS A 1 143 ? 9.734 17.896 -2.297 1.00 91.25 143 LYS A C 1
ATOM 1135 O O . LYS A 1 143 ? 9.694 16.799 -1.746 1.00 91.25 143 LYS A O 1
ATOM 1140 N N . GLU A 1 144 ? 9.426 19.035 -1.684 1.00 95.31 144 GLU A N 1
ATOM 1141 C CA . GLU A 1 144 ? 8.830 19.057 -0.345 1.00 95.31 144 GLU A CA 1
ATOM 1142 C C . GLU A 1 144 ? 7.475 18.352 -0.356 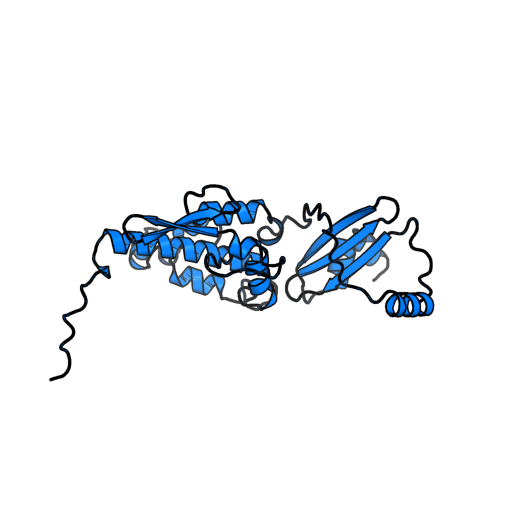1.00 95.31 144 GLU A C 1
ATOM 1144 O O . GLU A 1 144 ? 6.684 18.520 -1.284 1.00 95.31 144 GLU A O 1
ATOM 1149 N N . VAL A 1 145 ? 7.239 17.550 0.679 1.00 94.81 145 VAL A N 1
ATOM 1150 C CA . VAL A 1 145 ? 5.963 16.882 0.929 1.00 94.81 145 VAL A CA 1
ATOM 1151 C C . VAL A 1 145 ? 5.518 17.191 2.349 1.00 94.81 145 VAL A C 1
ATOM 1153 O O . VAL A 1 145 ? 6.309 17.210 3.293 1.00 94.81 145 VAL A O 1
ATOM 1156 N N . LYS A 1 146 ? 4.226 17.437 2.507 1.00 93.88 146 LYS A N 1
ATOM 1157 C CA . LYS A 1 146 ? 3.585 17.769 3.772 1.00 93.88 146 LYS A CA 1
ATOM 1158 C C . LYS A 1 146 ? 3.581 16.584 4.729 1.00 93.88 146 LYS A C 1
ATOM 1160 O O . LYS A 1 146 ? 3.822 16.750 5.925 1.00 93.88 146 LYS A O 1
ATOM 1165 N N . ASP A 1 147 ? 3.230 15.408 4.220 1.00 92.94 147 ASP A N 1
ATOM 1166 C CA . ASP A 1 147 ? 3.033 14.203 5.012 1.00 92.94 147 ASP A CA 1
ATOM 1167 C C . ASP A 1 147 ? 3.151 12.929 4.158 1.00 92.94 147 ASP A C 1
ATOM 1169 O O . ASP A 1 147 ? 3.450 12.949 2.963 1.00 92.94 147 ASP A O 1
ATOM 1173 N N . GLU A 1 148 ? 2.949 11.792 4.819 1.00 92.75 148 GLU A N 1
ATOM 1174 C CA . GLU A 1 148 ? 3.022 10.471 4.203 1.00 92.75 148 GLU A CA 1
ATOM 1175 C C . GLU A 1 148 ? 1.918 10.236 3.158 1.00 92.75 148 GLU A C 1
ATOM 1177 O O . GLU A 1 148 ? 2.113 9.458 2.226 1.00 92.75 148 GLU A O 1
ATOM 1182 N N . PHE A 1 149 ? 0.774 10.917 3.284 1.00 95.50 149 PHE A N 1
ATOM 1183 C CA . PHE A 1 149 ? -0.351 10.758 2.364 1.00 95.50 149 PHE A CA 1
ATOM 1184 C C . PHE A 1 149 ? -0.028 11.419 1.033 1.00 95.50 149 PHE A C 1
ATOM 1186 O O . PHE A 1 149 ? -0.126 10.767 -0.003 1.00 95.50 149 PHE A O 1
ATOM 1193 N N . GLU A 1 150 ? 0.445 12.668 1.067 1.00 95.88 150 GLU A N 1
ATOM 1194 C CA . GLU A 1 150 ? 0.847 13.385 -0.147 1.00 95.88 150 GLU A CA 1
ATOM 1195 C C . GLU A 1 150 ? 1.927 12.622 -0.916 1.00 95.88 150 GLU A C 1
ATOM 1197 O O . GLU A 1 150 ? 1.886 12.515 -2.140 1.00 95.88 150 GLU A O 1
ATOM 1202 N N . ARG A 1 151 ? 2.878 12.024 -0.199 1.00 94.69 151 ARG A N 1
ATOM 1203 C CA . ARG A 1 151 ? 3.910 11.206 -0.824 1.00 94.69 151 ARG A CA 1
ATOM 1204 C C . ARG A 1 151 ? 3.339 9.987 -1.552 1.00 94.69 151 ARG A C 1
ATOM 1206 O O . ARG A 1 151 ? 3.701 9.737 -2.702 1.00 94.69 151 ARG A O 1
ATOM 1213 N N . VAL A 1 152 ? 2.495 9.204 -0.884 1.00 95.31 152 VAL A N 1
ATOM 1214 C CA . VAL A 1 152 ? 1.867 8.027 -1.500 1.00 95.31 152 VAL A CA 1
ATOM 1215 C C . VAL A 1 152 ? 0.961 8.454 -2.661 1.00 95.31 152 VAL A C 1
ATOM 1217 O O . VAL A 1 152 ? 0.933 7.779 -3.686 1.00 95.31 152 VAL A O 1
ATOM 1220 N N . ASP A 1 153 ? 0.307 9.613 -2.572 1.00 95.00 153 ASP A N 1
ATOM 1221 C CA . ASP A 1 153 ? -0.472 10.181 -3.674 1.00 95.00 153 ASP A CA 1
ATOM 1222 C C . ASP A 1 153 ? 0.399 10.545 -4.881 1.00 95.00 153 ASP A C 1
ATOM 1224 O O . ASP A 1 153 ? 0.021 10.243 -6.012 1.00 95.00 153 ASP A O 1
ATOM 1228 N N . ILE A 1 154 ? 1.590 11.120 -4.674 1.00 93.12 154 ILE A N 1
ATOM 1229 C CA . ILE A 1 154 ? 2.563 11.363 -5.753 1.00 93.12 154 ILE A CA 1
ATOM 1230 C C . ILE A 1 154 ? 2.914 10.052 -6.464 1.00 93.12 154 ILE A C 1
ATOM 1232 O O . ILE A 1 154 ? 2.952 10.016 -7.694 1.00 93.12 154 ILE A O 1
ATOM 1236 N N . LEU A 1 155 ? 3.140 8.971 -5.714 1.00 91.69 155 LEU A N 1
ATOM 1237 C CA . LEU A 1 155 ? 3.427 7.655 -6.290 1.00 91.69 155 LEU A CA 1
ATOM 1238 C C . LEU A 1 155 ? 2.253 7.086 -7.063 1.00 91.69 155 LEU A C 1
ATOM 1240 O O . LEU A 1 155 ? 2.423 6.635 -8.192 1.00 91.69 155 LEU A O 1
ATOM 1244 N N . ARG A 1 156 ? 1.063 7.144 -6.472 1.00 91.69 156 ARG A N 1
ATOM 1245 C CA . ARG A 1 156 ? -0.171 6.678 -7.096 1.00 91.69 156 ARG A CA 1
ATOM 1246 C C . ARG A 1 156 ? -0.476 7.438 -8.382 1.00 91.69 156 ARG A C 1
ATOM 1248 O O . ARG A 1 156 ? -0.939 6.837 -9.340 1.00 91.69 156 ARG A O 1
ATOM 1255 N N . ASN A 1 157 ? -0.178 8.732 -8.427 1.00 90.62 157 ASN A N 1
ATOM 1256 C CA . ASN A 1 157 ? -0.327 9.544 -9.632 1.00 90.62 157 ASN A CA 1
ATOM 1257 C C . ASN A 1 157 ? 0.758 9.247 -10.677 1.00 90.62 157 ASN A C 1
ATOM 1259 O O . ASN A 1 157 ? 0.488 9.359 -11.868 1.00 90.62 157 ASN A O 1
ATOM 1263 N N . LYS A 1 158 ? 1.972 8.875 -10.248 1.00 88.12 158 LYS A N 1
ATOM 1264 C CA . LYS A 1 158 ? 3.081 8.513 -11.143 1.00 88.12 158 LYS A CA 1
ATOM 1265 C C . LYS A 1 158 ? 2.921 7.114 -11.747 1.00 88.12 158 LYS A C 1
ATOM 1267 O O . LYS A 1 158 ? 3.245 6.930 -12.912 1.00 88.12 158 LYS A O 1
ATOM 1272 N N . PHE A 1 159 ? 2.420 6.154 -10.972 1.00 88.50 159 PHE A N 1
ATOM 1273 C CA . PHE A 1 159 ? 2.253 4.754 -11.375 1.00 88.50 159 PHE A CA 1
ATOM 1274 C C . PHE A 1 159 ? 0.806 4.270 -11.200 1.00 88.50 159 PHE A C 1
ATOM 1276 O O . PHE A 1 159 ? 0.549 3.310 -10.467 1.00 88.50 159 PHE A O 1
ATOM 1283 N N . PRO A 1 160 ? -0.174 4.932 -11.833 1.00 88.25 160 PRO A N 1
ATOM 1284 C CA . PRO A 1 160 ? -1.581 4.703 -11.533 1.00 88.25 160 PRO A CA 1
ATOM 1285 C C . PRO A 1 160 ? -2.059 3.291 -11.917 1.00 88.25 160 PRO A C 1
ATOM 1287 O O . PRO A 1 160 ? -2.954 2.758 -11.264 1.00 88.25 160 PRO A O 1
ATOM 1290 N N . TRP A 1 161 ? -1.421 2.632 -12.888 1.00 85.25 161 TRP A N 1
ATOM 1291 C CA . TRP A 1 161 ? -1.746 1.262 -13.310 1.00 85.25 161 TRP A CA 1
ATOM 1292 C C . TRP A 1 161 ? -1.547 0.197 -12.223 1.00 85.25 161 TRP A C 1
ATOM 1294 O O . TRP A 1 161 ? -2.192 -0.844 -12.278 1.00 85.25 161 TRP A O 1
ATOM 1304 N N . TYR A 1 162 ? -0.712 0.447 -11.208 1.00 87.38 162 TYR A N 1
ATOM 1305 C CA . TYR A 1 162 ? -0.577 -0.480 -10.078 1.00 87.38 162 TYR A CA 1
ATOM 1306 C C . TYR A 1 162 ? -1.678 -0.321 -9.027 1.00 87.38 162 TYR A C 1
ATOM 1308 O O . TYR A 1 162 ? -1.859 -1.209 -8.207 1.00 87.38 162 TYR A O 1
ATOM 1316 N N . PHE A 1 163 ? -2.416 0.791 -9.018 1.00 89.75 163 PHE A N 1
ATOM 1317 C CA . PHE A 1 163 ? -3.414 1.076 -7.977 1.00 89.75 163 PHE A CA 1
ATOM 1318 C C . PHE A 1 163 ? -4.849 1.095 -8.507 1.00 89.75 163 PHE A C 1
ATOM 1320 O O . PHE A 1 163 ? -5.792 0.962 -7.727 1.00 89.75 163 PHE A O 1
ATOM 1327 N N . TYR A 1 164 ? -5.026 1.265 -9.820 1.00 85.12 164 TYR A N 1
ATOM 1328 C CA . TYR A 1 164 ? -6.328 1.416 -10.457 1.00 85.12 164 TYR A CA 1
ATOM 1329 C C . TYR A 1 164 ? -6.530 0.388 -11.571 1.00 85.12 164 TYR A C 1
ATOM 1331 O O . TYR A 1 164 ? -5.870 0.415 -12.606 1.00 85.12 164 TYR A O 1
ATOM 1339 N N . LYS A 1 165 ? -7.524 -0.484 -11.392 1.00 75.50 165 LYS A N 1
ATOM 1340 C CA . LYS A 1 165 ? -7.821 -1.601 -12.310 1.00 75.50 165 LYS A CA 1
ATOM 1341 C C . LYS A 1 165 ? -8.308 -1.180 -13.689 1.00 75.50 165 LYS A C 1
ATOM 1343 O O . LYS A 1 165 ? -8.195 -1.935 -14.645 1.00 75.50 165 LYS A O 1
ATOM 1348 N N . ASN A 1 166 ? -8.882 0.013 -13.792 1.00 76.81 166 ASN A N 1
ATOM 1349 C CA . ASN A 1 166 ? -9.349 0.574 -15.054 1.00 76.81 166 ASN A CA 1
ATOM 1350 C C . ASN A 1 166 ? -8.209 1.144 -15.914 1.00 76.81 166 ASN A C 1
ATOM 1352 O O . ASN A 1 166 ? -8.478 1.633 -17.008 1.00 76.81 166 ASN 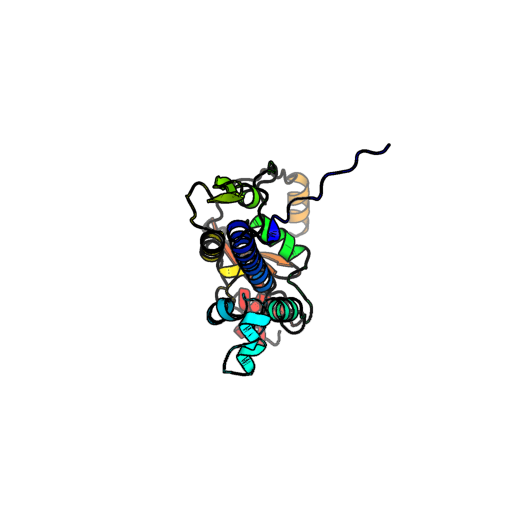A O 1
ATOM 1356 N N . ILE A 1 167 ? -6.963 1.099 -15.435 1.00 75.75 167 ILE A N 1
ATOM 1357 C CA . ILE A 1 167 ? -5.786 1.567 -16.161 1.00 75.75 167 ILE A CA 1
ATOM 1358 C C . ILE A 1 167 ? -4.959 0.344 -16.551 1.00 75.75 167 ILE A C 1
ATOM 1360 O O . ILE A 1 167 ? -4.245 -0.229 -15.738 1.00 75.75 167 ILE A O 1
ATOM 1364 N N . SER A 1 168 ? -5.072 -0.059 -17.815 1.00 63.06 168 SER A N 1
ATOM 1365 C CA . SER A 1 168 ? -4.409 -1.250 -18.364 1.00 63.06 168 SER A CA 1
ATOM 1366 C C . SER A 1 168 ? -3.124 -0.944 -19.144 1.00 63.06 168 SER A C 1
ATOM 1368 O O . SER A 1 168 ? -2.532 -1.849 -19.732 1.00 63.06 168 SER A O 1
ATOM 1370 N N . GLN A 1 169 ? -2.712 0.325 -19.207 1.00 54.91 169 GLN A N 1
ATOM 1371 C CA . GLN A 1 169 ? -1.571 0.783 -19.999 1.00 54.91 169 GLN A CA 1
ATOM 1372 C C . GLN A 1 169 ? -0.697 1.718 -19.160 1.00 54.91 169 GLN A C 1
ATOM 1374 O O . GLN A 1 169 ? -1.210 2.628 -18.505 1.00 54.91 169 GLN A O 1
ATOM 1379 N N . SER A 1 170 ? 0.613 1.473 -19.163 1.00 62.16 170 SER A N 1
ATOM 1380 C CA . SER A 1 170 ? 1.595 2.381 -18.570 1.00 62.16 170 SER A CA 1
ATOM 1381 C C . SER A 1 170 ? 1.976 3.468 -19.564 1.00 62.16 170 SER A C 1
ATOM 1383 O O . SER A 1 170 ? 2.181 3.171 -20.738 1.00 62.16 170 SER A O 1
ATOM 1385 N N . ASP A 1 171 ? 2.164 4.695 -19.088 1.00 54.16 171 ASP A N 1
ATOM 1386 C CA . ASP A 1 171 ? 2.729 5.799 -19.881 1.00 54.16 171 ASP A CA 1
ATOM 1387 C C . ASP A 1 171 ? 4.269 5.771 -19.864 1.00 54.16 171 ASP A C 1
ATOM 1389 O O . ASP A 1 171 ? 4.939 6.804 -19.839 1.00 54.16 171 ASP A O 1
ATOM 1393 N N . ASP A 1 172 ? 4.848 4.568 -19.802 1.00 50.25 172 ASP A N 1
ATOM 1394 C CA . ASP A 1 172 ? 6.291 4.373 -19.793 1.00 50.25 172 ASP A CA 1
ATOM 1395 C C . ASP A 1 172 ? 6.845 4.723 -21.182 1.00 50.25 172 ASP A C 1
ATOM 1397 O O . ASP A 1 172 ? 7.169 3.859 -21.995 1.00 50.25 172 ASP A O 1
ATOM 1401 N N . TRP A 1 173 ? 7.091 6.015 -21.405 1.00 39.50 173 TRP A N 1
ATOM 1402 C CA . TRP A 1 173 ? 8.270 6.470 -22.139 1.00 39.50 173 TRP A CA 1
ATOM 1403 C C . TRP A 1 173 ? 9.504 6.079 -21.323 1.00 39.50 173 TRP A C 1
ATOM 1405 O O . TRP A 1 173 ? 10.251 6.916 -20.814 1.00 39.50 173 TRP A O 1
ATOM 1415 N N . SER A 1 174 ? 9.699 4.774 -21.152 1.00 40.00 174 SER A N 1
ATOM 1416 C CA . SER A 1 174 ? 10.970 4.229 -20.737 1.00 40.00 174 SER A CA 1
ATOM 1417 C C . SER A 1 174 ? 11.926 4.570 -21.865 1.00 40.00 174 SER A C 1
ATOM 1419 O O . SER A 1 174 ? 12.040 3.845 -22.849 1.00 40.00 174 SER A O 1
ATOM 1421 N N . VAL A 1 175 ? 12.635 5.691 -21.719 1.00 33.84 175 VAL A N 1
ATOM 1422 C CA . VAL A 1 175 ? 14.022 5.728 -22.162 1.00 33.84 175 VAL A CA 1
ATOM 1423 C C . VAL A 1 175 ? 14.627 4.507 -21.488 1.00 33.84 175 VAL A C 1
ATOM 1425 O O . VAL A 1 175 ? 14.895 4.535 -20.287 1.00 33.84 175 VAL A O 1
ATOM 1428 N N . LEU A 1 176 ? 14.698 3.398 -22.228 1.00 36.34 176 LEU A N 1
ATOM 1429 C CA . LEU A 1 176 ? 15.542 2.262 -21.919 1.00 36.34 176 LEU A CA 1
ATOM 1430 C C . LEU A 1 176 ? 16.920 2.884 -21.749 1.00 36.34 176 LEU A C 1
ATOM 1432 O O . LEU A 1 176 ? 17.614 3.178 -22.715 1.00 36.34 176 LEU A O 1
ATOM 1436 N N . ALA A 1 177 ? 17.245 3.258 -20.517 1.00 33.28 177 ALA A N 1
ATOM 1437 C CA . ALA A 1 177 ? 18.536 3.796 -20.187 1.00 33.28 177 ALA A CA 1
ATOM 1438 C C . ALA A 1 177 ? 19.456 2.598 -20.288 1.00 33.28 177 ALA A C 1
ATOM 1440 O O . ALA A 1 177 ? 19.550 1.877 -19.300 1.00 33.28 177 ALA A O 1
ATOM 1441 N N . ASP A 1 178 ? 20.014 2.390 -21.488 1.00 33.84 178 ASP A N 1
ATOM 1442 C CA . ASP A 1 178 ? 21.016 1.399 -21.871 1.00 33.84 178 ASP A CA 1
ATOM 1443 C C . ASP A 1 178 ? 21.643 0.752 -20.633 1.00 33.84 178 ASP A C 1
ATOM 1445 O O . ASP A 1 178 ? 22.701 1.178 -20.148 1.00 33.84 178 ASP A O 1
ATOM 1449 N N . SER A 1 179 ? 20.988 -0.276 -20.078 1.00 31.36 179 SER A N 1
ATOM 1450 C CA . SER A 1 179 ? 21.743 -1.227 -19.297 1.00 31.36 179 SER A CA 1
ATOM 1451 C C . SER A 1 179 ? 22.519 -1.952 -20.373 1.00 31.36 179 SER A C 1
ATOM 1453 O O . SER A 1 179 ? 21.992 -2.730 -21.163 1.00 31.36 179 SER A O 1
ATOM 1455 N N . LYS A 1 180 ? 23.813 -1.652 -20.442 1.00 32.84 180 LYS A N 1
ATOM 1456 C CA . LYS A 1 180 ? 24.774 -2.613 -20.962 1.00 32.84 180 LYS A CA 1
ATOM 1457 C C . LYS A 1 180 ? 24.816 -3.785 -19.982 1.00 32.84 180 LYS A C 1
ATOM 1459 O O . LYS A 1 180 ? 25.847 -4.044 -19.370 1.00 32.84 180 LYS A O 1
ATOM 1464 N N . ASP A 1 181 ? 23.689 -4.465 -19.798 1.00 31.86 181 ASP A N 1
ATOM 1465 C CA . ASP A 1 181 ? 23.750 -5.886 -19.555 1.00 31.86 181 ASP A CA 1
ATOM 1466 C C . ASP A 1 181 ? 24.395 -6.415 -20.824 1.00 31.86 181 ASP A C 1
ATOM 1468 O O . ASP A 1 181 ? 23.848 -6.299 -21.921 1.00 31.86 181 ASP A O 1
ATOM 1472 N N . VAL A 1 182 ? 25.652 -6.828 -20.691 1.00 39.66 182 VAL A N 1
ATOM 1473 C CA . VAL A 1 182 ? 26.398 -7.451 -21.773 1.00 39.66 182 VAL A CA 1
ATOM 1474 C C . VAL A 1 182 ? 25.686 -8.768 -22.038 1.00 39.66 182 VAL A C 1
ATOM 1476 O O . VAL A 1 182 ? 26.002 -9.798 -21.451 1.00 39.66 182 VAL A O 1
ATOM 1479 N N . ILE A 1 183 ? 24.654 -8.712 -22.874 1.00 43.28 183 ILE A N 1
ATOM 1480 C CA . ILE A 1 183 ? 24.183 -9.866 -23.609 1.00 43.28 183 ILE A CA 1
ATOM 1481 C C . ILE A 1 183 ? 25.417 -10.300 -24.392 1.00 43.28 183 ILE A C 1
ATOM 1483 O O . ILE A 1 183 ? 25.911 -9.534 -25.218 1.00 43.28 183 ILE A O 1
ATOM 1487 N N . GLU A 1 184 ? 25.978 -11.467 -24.080 1.00 44.66 184 GLU A N 1
ATOM 1488 C CA . GLU A 1 184 ? 27.009 -12.064 -24.925 1.00 44.66 184 GLU A CA 1
ATOM 1489 C C . GLU A 1 184 ? 26.385 -12.252 -26.315 1.00 44.66 184 GLU A C 1
ATOM 1491 O O . GLU A 1 184 ? 25.597 -13.180 -26.536 1.00 44.66 184 GLU A O 1
ATOM 1496 N N . GLU A 1 185 ? 26.670 -11.308 -27.220 1.00 48.31 185 GLU A N 1
ATOM 1497 C CA . GLU A 1 185 ? 26.078 -11.206 -28.560 1.00 48.31 185 GLU A CA 1
ATOM 1498 C C . GLU A 1 185 ? 26.215 -12.533 -29.319 1.00 48.31 185 GLU A C 1
ATOM 1500 O O . GLU A 1 185 ? 25.263 -12.972 -29.968 1.00 48.31 185 GLU A O 1
ATOM 1505 N N . ASP A 1 186 ? 27.330 -13.236 -29.107 1.00 54.38 186 ASP A N 1
ATOM 1506 C CA . ASP A 1 186 ? 27.658 -14.509 -29.750 1.00 54.38 186 ASP A CA 1
ATOM 1507 C C . ASP A 1 186 ? 26.668 -15.642 -29.415 1.00 54.38 186 ASP A C 1
ATOM 1509 O O . ASP A 1 186 ? 26.300 -16.425 -30.292 1.00 54.38 186 ASP A O 1
ATOM 1513 N N . SER A 1 187 ? 26.179 -15.734 -28.171 1.00 54.56 187 SER A N 1
ATOM 1514 C CA . SER A 1 187 ? 25.261 -16.816 -27.763 1.00 54.56 187 SER A CA 1
ATOM 1515 C C . SER A 1 187 ? 23.830 -16.576 -28.244 1.00 54.56 187 SER A C 1
ATOM 1517 O O . SER A 1 187 ? 23.108 -17.503 -28.621 1.00 54.56 187 SER A O 1
ATOM 1519 N N . THR A 1 188 ? 23.425 -15.308 -28.279 1.00 55.00 188 THR A N 1
ATOM 1520 C CA . THR A 1 188 ? 22.057 -14.930 -28.629 1.00 55.00 188 THR A CA 1
ATOM 1521 C C . THR A 1 188 ? 21.864 -14.934 -30.140 1.00 55.00 188 THR A C 1
ATOM 1523 O O . THR A 1 188 ? 20.794 -15.299 -30.616 1.00 55.00 188 THR A O 1
ATOM 1526 N N . GLN A 1 189 ? 22.894 -14.5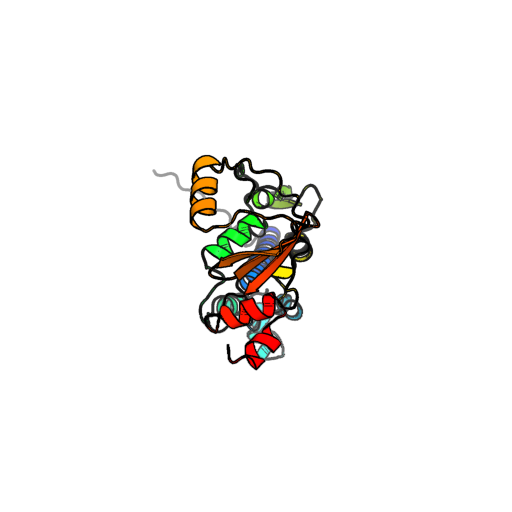70 -30.908 1.00 57.88 189 GLN A N 1
ATOM 1527 C CA . GLN A 1 189 ? 22.863 -14.628 -32.366 1.00 57.88 189 GLN A CA 1
ATOM 1528 C C . GLN A 1 189 ? 22.835 -16.075 -32.878 1.00 57.88 189 GLN A C 1
ATOM 1530 O O . GLN A 1 189 ? 21.983 -16.394 -33.703 1.00 57.88 189 GLN A O 1
ATOM 1535 N N . ALA A 1 190 ? 23.650 -16.973 -32.311 1.00 60.12 190 ALA A N 1
ATOM 1536 C CA . ALA A 1 190 ? 23.636 -18.395 -32.665 1.00 60.12 190 ALA A CA 1
ATOM 1537 C C . ALA A 1 190 ? 22.272 -19.064 -32.391 1.00 60.12 190 ALA A C 1
ATOM 1539 O O . ALA A 1 190 ? 21.751 -19.786 -33.240 1.00 60.12 190 ALA A O 1
ATOM 1540 N N . PHE A 1 191 ? 21.645 -18.766 -31.246 1.00 58.50 191 PHE A N 1
ATOM 1541 C CA . PHE A 1 191 ? 20.308 -19.274 -30.914 1.00 58.50 191 PHE A CA 1
ATOM 1542 C C . PHE A 1 191 ? 19.207 -18.693 -31.824 1.00 58.50 191 PHE A C 1
ATOM 1544 O O . PHE A 1 191 ? 18.259 -19.382 -32.199 1.00 58.50 191 PHE A O 1
ATOM 1551 N N . ARG A 1 192 ? 19.327 -17.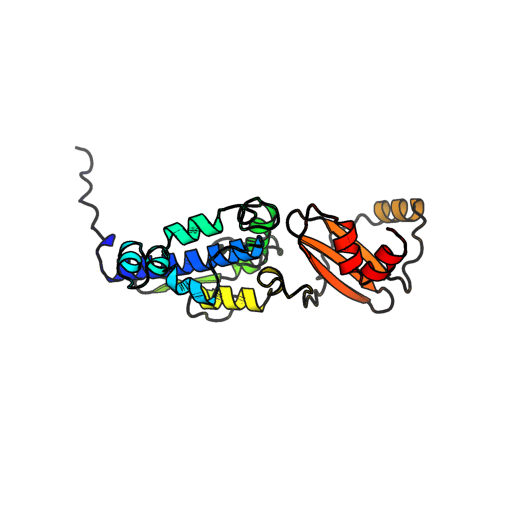417 -32.216 1.00 61.34 192 ARG A N 1
ATOM 1552 C CA . ARG A 1 192 ? 18.394 -16.756 -33.148 1.00 61.34 192 ARG A CA 1
ATOM 1553 C C . ARG A 1 192 ? 18.506 -17.313 -34.568 1.00 61.34 192 ARG A C 1
ATOM 1555 O O . ARG A 1 192 ? 17.477 -17.494 -35.217 1.00 61.34 192 ARG A O 1
ATOM 1562 N N . GLU A 1 193 ? 19.718 -17.623 -35.023 1.00 63.41 193 GLU A N 1
ATOM 1563 C CA . GLU A 1 193 ? 19.967 -18.294 -36.304 1.00 63.41 193 GLU A CA 1
ATOM 1564 C C . GLU A 1 193 ? 19.400 -19.721 -36.313 1.00 63.41 193 GLU A C 1
ATOM 1566 O O . GLU A 1 193 ? 18.747 -20.107 -37.283 1.00 63.41 193 GLU A O 1
ATOM 1571 N N . GLU A 1 194 ? 19.550 -20.470 -35.213 1.00 62.34 194 GLU A N 1
ATOM 1572 C CA . GLU A 1 194 ? 18.966 -21.810 -35.050 1.00 62.34 194 GLU A CA 1
ATOM 1573 C C . GLU A 1 194 ? 17.425 -21.794 -35.126 1.00 62.34 194 GLU A C 1
ATOM 1575 O O . GLU A 1 194 ? 16.815 -22.694 -35.703 1.00 62.34 194 GLU A O 1
ATOM 1580 N N . LEU A 1 195 ? 16.789 -20.731 -34.619 1.00 59.16 195 LEU A N 1
ATOM 1581 C CA . LEU A 1 195 ? 15.337 -20.516 -34.693 1.00 59.16 195 LEU A CA 1
ATOM 1582 C C . LEU A 1 195 ? 14.864 -19.846 -36.000 1.00 59.16 195 LEU A C 1
ATOM 1584 O O . LEU A 1 195 ? 13.667 -19.598 -36.160 1.00 59.16 195 LEU A O 1
ATOM 1588 N N . GLY A 1 196 ? 15.770 -19.542 -36.938 1.00 56.62 196 GLY A N 1
ATOM 1589 C CA . GLY A 1 196 ? 15.451 -18.898 -38.219 1.00 56.62 196 GLY A CA 1
ATOM 1590 C C . GLY A 1 196 ? 15.033 -17.425 -38.112 1.00 56.62 196 GLY A C 1
ATOM 1591 O O . GLY A 1 196 ? 14.483 -16.865 -39.065 1.00 56.62 196 GLY A O 1
ATOM 1592 N N . ILE A 1 197 ? 15.285 -16.778 -36.971 1.00 60.91 197 ILE A N 1
ATOM 1593 C CA . ILE A 1 197 ? 14.925 -15.382 -36.714 1.00 60.91 197 ILE A CA 1
ATOM 1594 C C . ILE A 1 197 ? 16.053 -14.488 -37.241 1.00 60.91 197 ILE A C 1
ATOM 1596 O O . ILE A 1 197 ? 16.993 -14.153 -36.526 1.00 60.91 197 ILE A O 1
ATOM 1600 N N . THR A 1 198 ? 15.968 -14.143 -38.525 1.00 63.19 198 THR A N 1
ATOM 1601 C CA . THR A 1 198 ? 17.061 -13.498 -39.281 1.00 63.19 198 THR A CA 1
ATOM 1602 C C . THR A 1 198 ? 16.791 -12.043 -39.666 1.00 63.19 198 THR A C 1
ATOM 1604 O O . THR A 1 198 ? 17.716 -11.346 -40.069 1.00 63.19 198 THR A O 1
ATOM 1607 N N . ASP A 1 199 ? 15.552 -11.565 -39.521 1.00 64.31 199 ASP A N 1
ATOM 1608 C CA . ASP A 1 199 ? 15.148 -10.220 -39.934 1.00 64.31 199 ASP A CA 1
ATOM 1609 C C . ASP A 1 199 ? 14.117 -9.617 -38.966 1.00 64.31 199 ASP A C 1
ATOM 1611 O O . ASP A 1 199 ? 13.011 -10.143 -38.791 1.00 64.31 199 ASP A O 1
ATOM 1615 N N . PHE A 1 200 ? 14.495 -8.495 -38.351 1.00 65.75 200 PHE A N 1
ATOM 1616 C CA . PHE A 1 200 ? 13.662 -7.708 -37.444 1.00 65.75 200 PHE A CA 1
ATOM 1617 C C . PHE A 1 200 ? 13.218 -6.379 -38.055 1.00 65.75 200 PHE A C 1
ATOM 1619 O O . PHE A 1 200 ? 12.558 -5.610 -37.369 1.00 65.75 200 PHE A O 1
ATOM 1626 N N . GLU A 1 201 ? 13.517 -6.094 -39.322 1.00 69.38 201 GLU A N 1
ATOM 1627 C CA . GLU A 1 201 ? 13.096 -4.846 -39.949 1.00 69.38 201 GLU A CA 1
ATOM 1628 C C . GLU A 1 201 ? 11.576 -4.865 -40.210 1.00 69.38 201 GLU A C 1
ATOM 1630 O O . GLU A 1 201 ? 11.007 -5.822 -40.747 1.00 69.38 201 GLU A O 1
ATOM 1635 N N . ASN A 1 202 ? 10.879 -3.800 -39.802 1.00 72.50 202 ASN A N 1
ATOM 1636 C CA . ASN A 1 202 ? 9.427 -3.641 -39.958 1.00 72.50 202 ASN A CA 1
ATOM 1637 C C . ASN A 1 202 ? 8.558 -4.761 -39.343 1.00 72.50 202 ASN A C 1
ATOM 1639 O O . ASN A 1 202 ? 7.461 -5.061 -39.824 1.00 72.50 202 ASN A O 1
ATOM 1643 N N . LYS A 1 203 ? 9.020 -5.377 -38.254 1.00 71.62 203 LYS A N 1
ATOM 1644 C CA . LYS A 1 203 ? 8.281 -6.370 -37.462 1.00 71.62 203 LYS A CA 1
ATOM 1645 C C . LYS A 1 203 ? 7.642 -5.763 -36.214 1.00 71.62 203 LYS A C 1
ATOM 1647 O O . LYS A 1 203 ? 8.174 -4.835 -35.600 1.00 71.62 203 LYS A O 1
ATOM 1652 N N . LYS A 1 204 ? 6.530 -6.368 -35.790 1.00 71.62 204 LYS A N 1
ATOM 1653 C CA . LYS A 1 204 ? 6.015 -6.233 -34.425 1.00 71.62 204 LYS A CA 1
ATOM 1654 C C . LYS A 1 204 ? 6.501 -7.423 -33.608 1.00 71.62 204 LYS A C 1
ATOM 1656 O O . LYS A 1 204 ? 6.093 -8.548 -33.884 1.00 71.62 204 LYS A O 1
ATOM 1661 N N . VAL A 1 205 ? 7.379 -7.181 -32.643 1.00 76.00 205 VAL A N 1
ATOM 1662 C CA . VAL A 1 205 ? 7.898 -8.212 -31.741 1.00 76.00 205 VAL A CA 1
ATOM 1663 C C . VAL A 1 205 ? 7.086 -8.178 -30.460 1.00 76.00 205 VAL A C 1
ATOM 1665 O O . VAL A 1 205 ? 6.896 -7.121 -29.869 1.00 76.00 205 VAL A O 1
ATOM 1668 N N . LEU A 1 206 ? 6.599 -9.340 -30.045 1.00 74.12 206 LEU A N 1
ATOM 1669 C CA . LEU A 1 206 ? 5.884 -9.516 -28.793 1.00 74.12 206 LEU A CA 1
ATOM 1670 C C . LEU A 1 206 ? 6.833 -10.145 -27.774 1.00 74.12 206 LEU A C 1
ATOM 1672 O O . LEU A 1 206 ? 7.324 -11.247 -28.005 1.00 74.12 206 LEU A O 1
ATOM 1676 N N . ALA A 1 207 ? 7.058 -9.473 -26.650 1.00 74.81 207 ALA A N 1
ATOM 1677 C CA . ALA A 1 207 ? 7.714 -10.055 -25.488 1.00 74.81 207 ALA A CA 1
ATOM 1678 C C . ALA A 1 207 ? 6.706 -10.165 -24.345 1.00 74.81 207 ALA A C 1
ATOM 1680 O O . ALA A 1 207 ? 5.954 -9.227 -24.075 1.00 74.81 207 ALA A O 1
ATOM 1681 N N . VAL A 1 208 ? 6.680 -11.321 -23.688 1.00 70.94 208 VAL A N 1
ATOM 1682 C CA . VAL A 1 208 ? 5.764 -11.596 -22.580 1.00 70.94 208 VAL A CA 1
ATOM 1683 C C . VAL A 1 208 ? 6.575 -12.097 -21.395 1.00 70.94 208 VAL A C 1
ATOM 1685 O O . VAL A 1 208 ? 7.285 -13.092 -21.515 1.00 70.94 208 VAL A O 1
ATOM 1688 N N . ASP A 1 209 ? 6.456 -11.401 -20.269 1.00 72.50 209 ASP A N 1
ATOM 1689 C CA . ASP A 1 209 ? 7.022 -11.786 -18.976 1.00 72.50 209 ASP A CA 1
ATOM 1690 C C . ASP A 1 209 ? 5.873 -12.154 -18.031 1.00 72.50 209 ASP A C 1
ATOM 1692 O O . ASP A 1 209 ? 5.035 -11.316 -17.681 1.00 72.50 209 ASP A O 1
ATOM 1696 N N . PHE A 1 210 ? 5.797 -13.435 -17.671 1.00 63.66 210 PHE A N 1
ATOM 1697 C CA . PHE A 1 210 ? 4.749 -13.977 -16.812 1.00 63.66 210 PHE A CA 1
ATOM 1698 C C . PHE A 1 210 ? 5.129 -13.798 -15.338 1.00 63.66 210 PHE A C 1
ATOM 1700 O O . PHE A 1 210 ? 5.790 -14.655 -14.755 1.00 63.66 210 PHE A O 1
ATOM 1707 N N . GLY A 1 211 ? 4.681 -12.701 -14.725 1.00 60.75 211 GLY A N 1
ATOM 1708 C CA . GLY A 1 211 ? 4.768 -12.503 -13.276 1.00 60.75 211 GLY A CA 1
ATOM 1709 C C . GLY A 1 211 ? 3.616 -13.178 -12.526 1.00 60.75 211 GLY A C 1
ATOM 1710 O O . GLY A 1 211 ? 2.559 -13.446 -13.103 1.00 60.75 211 GLY A O 1
ATOM 1711 N N . SER A 1 212 ? 3.790 -13.428 -11.223 1.00 54.28 212 SER A N 1
ATOM 1712 C CA . SER A 1 212 ? 2.763 -14.104 -10.409 1.00 54.28 212 SER A CA 1
ATOM 1713 C C . SER A 1 212 ? 1.520 -13.240 -10.162 1.00 54.28 212 SER A C 1
ATOM 1715 O O . SER A 1 212 ? 0.417 -13.770 -10.055 1.00 54.28 212 SER A O 1
ATOM 1717 N N . THR A 1 213 ? 1.685 -11.913 -10.151 1.00 53.28 213 THR A N 1
ATOM 1718 C CA . THR A 1 213 ? 0.594 -10.940 -9.945 1.00 53.28 213 THR A CA 1
ATOM 1719 C C . THR A 1 213 ? 0.194 -10.228 -11.239 1.00 53.28 213 THR A C 1
ATOM 1721 O O . THR A 1 213 ? -0.990 -9.993 -11.475 1.00 53.28 213 THR A O 1
ATOM 1724 N N . TYR A 1 214 ? 1.164 -9.907 -12.100 1.00 62.47 214 TYR A N 1
ATOM 1725 C CA . TYR A 1 214 ? 0.934 -9.247 -13.386 1.00 62.47 214 TYR A CA 1
ATOM 1726 C C . TYR A 1 214 ? 1.805 -9.871 -14.477 1.00 62.47 214 TYR A C 1
ATOM 1728 O O . TYR A 1 214 ? 3.002 -10.076 -14.289 1.00 62.47 214 TYR A O 1
ATOM 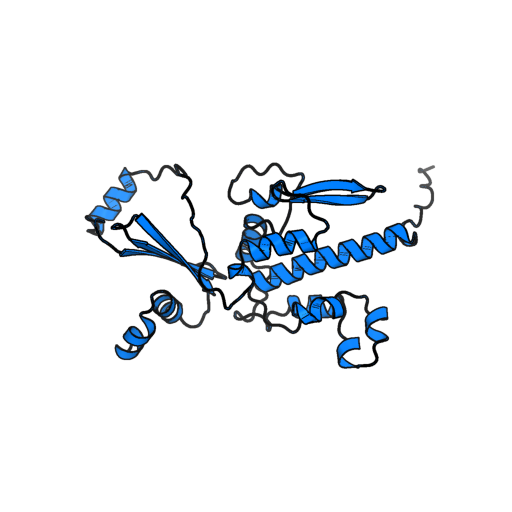1736 N N . THR A 1 215 ? 1.213 -10.105 -15.640 1.00 67.19 215 THR A N 1
ATOM 1737 C CA . THR A 1 215 ? 1.895 -10.432 -16.886 1.00 67.19 215 THR A CA 1
ATOM 1738 C C . THR A 1 215 ? 2.219 -9.134 -17.616 1.00 67.19 215 THR A C 1
ATOM 1740 O O . THR A 1 215 ? 1.321 -8.343 -17.919 1.00 67.19 215 THR A O 1
ATOM 1743 N N . LYS A 1 216 ? 3.501 -8.906 -17.900 1.00 75.50 216 LYS A N 1
ATOM 1744 C CA . LYS A 1 216 ? 3.959 -7.755 -18.681 1.00 75.50 216 LYS A CA 1
ATOM 1745 C C . LYS A 1 216 ? 4.002 -8.158 -20.144 1.00 75.50 216 LYS A C 1
ATOM 1747 O O . LYS A 1 216 ? 4.667 -9.125 -20.508 1.00 75.50 216 LYS A O 1
ATOM 1752 N N . VAL A 1 217 ? 3.294 -7.418 -20.982 1.00 76.56 217 VAL A N 1
ATOM 1753 C CA . VAL A 1 217 ? 3.232 -7.646 -22.424 1.00 76.56 217 VAL A CA 1
ATOM 1754 C C . VAL A 1 217 ? 3.820 -6.428 -23.115 1.00 76.56 217 VAL A C 1
ATOM 1756 O O . VAL A 1 217 ? 3.226 -5.355 -23.073 1.00 76.56 217 VAL A O 1
ATOM 1759 N N . ALA A 1 218 ? 4.985 -6.590 -23.736 1.00 76.50 218 ALA A N 1
ATOM 1760 C CA . ALA A 1 218 ? 5.651 -5.548 -24.507 1.00 76.50 218 ALA A CA 1
ATOM 1761 C C . ALA A 1 218 ? 5.505 -5.829 -26.005 1.00 76.50 218 ALA A C 1
ATOM 1763 O O . ALA A 1 218 ? 5.827 -6.921 -26.478 1.00 76.50 218 ALA A O 1
ATOM 1764 N N . ILE A 1 219 ? 5.038 -4.839 -26.759 1.00 79.81 219 ILE A N 1
ATOM 1765 C CA . ILE A 1 219 ? 4.955 -4.884 -28.217 1.00 79.81 219 ILE A CA 1
ATOM 1766 C C . ILE A 1 219 ? 5.952 -3.870 -28.768 1.00 79.81 219 ILE A C 1
ATOM 1768 O O . ILE A 1 219 ? 5.738 -2.665 -28.670 1.00 79.81 219 ILE A O 1
ATOM 1772 N N . PHE A 1 220 ? 7.023 -4.364 -29.379 1.00 78.12 220 PHE A N 1
ATOM 1773 C CA . PHE A 1 220 ? 8.035 -3.547 -30.040 1.00 78.12 220 PHE A CA 1
ATOM 1774 C C . PHE A 1 220 ? 7.682 -3.404 -31.511 1.00 78.12 220 PHE A C 1
ATOM 1776 O O . PHE A 1 220 ? 7.577 -4.400 -32.228 1.00 78.12 220 PHE A O 1
ATOM 1783 N N . ASN A 1 221 ? 7.529 -2.173 -31.984 1.00 75.94 221 ASN A N 1
ATOM 1784 C CA . ASN A 1 221 ? 7.415 -1.894 -33.403 1.00 75.94 221 ASN A CA 1
ATOM 1785 C C . ASN A 1 221 ? 8.752 -1.391 -33.952 1.00 75.94 221 ASN A C 1
ATOM 1787 O O . ASN A 1 221 ? 9.043 -0.200 -33.925 1.00 75.94 221 ASN A O 1
ATOM 1791 N N . THR A 1 222 ? 9.518 -2.311 -34.523 1.00 74.19 222 THR A N 1
ATOM 1792 C CA . THR A 1 222 ? 10.852 -2.065 -35.105 1.00 74.19 222 THR A CA 1
ATOM 1793 C C . THR A 1 222 ? 10.854 -1.105 -36.304 1.00 74.19 222 THR A C 1
ATOM 1795 O O . THR A 1 222 ? 11.908 -0.632 -36.699 1.00 74.19 222 THR A O 1
ATOM 1798 N N . SER A 1 223 ? 9.689 -0.793 -36.896 1.00 76.06 223 SER A N 1
ATOM 1799 C CA . SER A 1 223 ? 9.583 0.244 -37.944 1.00 76.06 223 SER A CA 1
ATOM 1800 C C . SER A 1 223 ? 9.536 1.672 -37.396 1.00 76.06 223 SER A C 1
ATOM 1802 O O . SER A 1 223 ? 9.716 2.625 -38.151 1.00 76.06 223 SER A O 1
ATOM 1804 N N . LYS A 1 224 ? 9.208 1.830 -36.109 1.00 73.44 224 LYS A N 1
ATOM 1805 C CA . LYS A 1 224 ? 8.943 3.130 -35.477 1.00 73.44 224 LYS A CA 1
ATOM 1806 C C . LYS A 1 224 ? 9.751 3.372 -34.204 1.00 73.44 224 LYS A C 1
ATOM 1808 O O . LYS A 1 224 ? 9.603 4.437 -33.621 1.00 73.44 224 LYS A O 1
ATOM 1813 N N . ASP A 1 225 ? 10.534 2.390 -33.762 1.00 64.50 225 ASP A N 1
ATOM 1814 C CA . ASP A 1 225 ? 11.197 2.378 -32.452 1.00 64.50 225 ASP A CA 1
ATOM 1815 C C . ASP A 1 225 ? 10.238 2.699 -31.286 1.00 64.50 225 ASP A C 1
ATOM 1817 O O . ASP A 1 225 ? 10.606 3.302 -30.282 1.00 64.50 225 ASP A O 1
ATOM 1821 N N . GLU A 1 226 ? 8.976 2.282 -31.421 1.00 68.69 226 GLU A N 1
ATOM 1822 C CA . GLU A 1 226 ? 7.932 2.454 -30.408 1.00 68.69 226 GLU A CA 1
ATOM 1823 C C . GLU A 1 226 ? 7.754 1.155 -29.612 1.00 68.69 226 GLU A C 1
ATOM 1825 O O . GLU A 1 226 ? 7.698 0.062 -30.191 1.00 68.69 226 GLU A O 1
ATOM 1830 N N . VAL A 1 227 ? 7.606 1.280 -28.291 1.00 71.44 227 VAL A N 1
ATOM 1831 C CA . VAL A 1 227 ? 7.317 0.166 -27.379 1.00 71.44 227 VAL A CA 1
ATOM 1832 C C . VAL A 1 227 ? 5.988 0.427 -26.680 1.00 71.44 227 VAL A C 1
ATOM 1834 O O . VAL A 1 227 ? 5.834 1.436 -26.000 1.00 71.44 227 VAL A O 1
ATOM 1837 N N . ASP A 1 228 ? 5.028 -0.483 -26.844 1.00 71.88 228 ASP A N 1
ATOM 1838 C CA . ASP A 1 228 ? 3.766 -0.480 -26.094 1.00 71.88 228 ASP A CA 1
ATOM 1839 C C . ASP A 1 228 ? 3.841 -1.537 -24.988 1.00 71.88 228 ASP A C 1
ATOM 1841 O O . ASP A 1 228 ? 3.900 -2.734 -25.280 1.00 71.88 228 ASP A O 1
ATOM 1845 N N . LEU A 1 229 ? 3.870 -1.097 -23.728 1.00 74.19 229 LEU A N 1
ATOM 1846 C CA . LEU A 1 229 ? 3.944 -1.965 -22.555 1.00 74.19 229 LEU A CA 1
ATOM 1847 C C . LEU A 1 229 ? 2.596 -2.004 -21.827 1.00 74.19 229 LEU A C 1
ATOM 1849 O O . LEU A 1 229 ? 2.038 -0.979 -21.430 1.00 74.19 229 LEU A O 1
ATOM 1853 N N . ARG A 1 230 ? 2.078 -3.216 -21.627 1.00 69.94 230 ARG A N 1
ATOM 1854 C CA . ARG A 1 230 ? 0.792 -3.480 -20.974 1.00 69.94 230 ARG A CA 1
ATOM 1855 C C . ARG A 1 230 ? 0.995 -4.374 -19.761 1.00 69.94 230 ARG A C 1
ATOM 1857 O O . ARG A 1 230 ? 1.702 -5.377 -19.838 1.00 69.94 230 ARG A O 1
ATOM 1864 N N . TYR A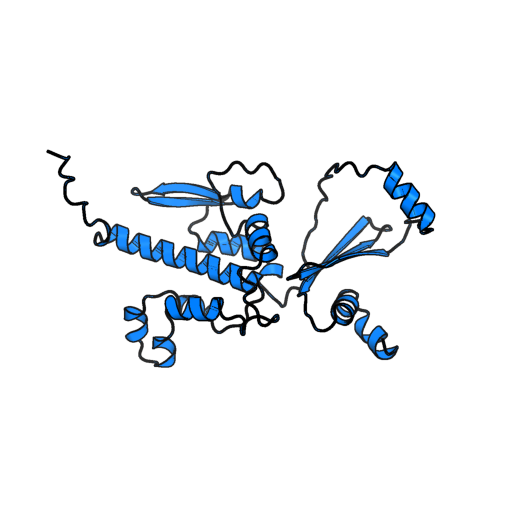 1 231 ? 0.331 -4.030 -18.664 1.00 64.88 231 TYR A N 1
ATOM 1865 C CA . TYR A 1 231 ? 0.317 -4.823 -17.437 1.00 64.88 231 TYR A CA 1
ATOM 1866 C C . TYR A 1 231 ? -1.048 -5.488 -17.308 1.00 64.88 231 TYR A C 1
ATOM 1868 O O . TYR A 1 231 ? -2.070 -4.815 -17.181 1.00 64.88 231 TYR A O 1
ATOM 1876 N N . ILE A 1 232 ? -1.069 -6.814 -17.374 1.00 66.00 232 ILE A N 1
ATOM 1877 C CA . ILE A 1 232 ? -2.294 -7.612 -17.341 1.00 66.00 232 ILE A CA 1
ATOM 1878 C C . ILE A 1 232 ? -2.289 -8.408 -16.037 1.00 66.00 232 ILE A C 1
ATOM 1880 O O . ILE A 1 232 ? -1.336 -9.150 -15.823 1.00 66.00 232 ILE A O 1
ATOM 1884 N N . PRO A 1 233 ? -3.293 -8.285 -15.153 1.00 61.56 233 PRO A N 1
ATOM 1885 C CA . PRO A 1 233 ? -3.368 -9.111 -13.950 1.00 61.56 233 PRO A CA 1
ATOM 1886 C C . PRO A 1 233 ? -3.255 -10.602 -14.292 1.00 61.56 233 PRO A C 1
ATOM 1888 O O . PRO A 1 233 ? -3.964 -11.094 -15.172 1.00 61.56 233 PRO A O 1
ATOM 1891 N N . THR A 1 234 ? -2.361 -11.319 -13.615 1.00 61.81 234 THR A N 1
ATOM 1892 C CA . THR A 1 234 ? -2.161 -12.751 -13.848 1.00 61.81 234 THR A CA 1
ATOM 1893 C C . THR A 1 234 ? -3.284 -13.524 -13.162 1.00 61.81 234 THR A C 1
ATOM 1895 O O . THR A 1 234 ? -3.337 -13.614 -11.937 1.00 61.81 234 THR A O 1
ATOM 1898 N N . THR A 1 235 ? -4.205 -14.084 -13.947 1.00 58.22 235 THR A N 1
ATOM 1899 C CA . THR A 1 235 ? -5.285 -14.947 -13.447 1.00 58.22 235 THR A CA 1
ATOM 1900 C C . THR A 1 235 ? -5.076 -16.394 -13.878 1.00 58.22 235 THR A C 1
ATOM 1902 O O . THR A 1 235 ? -4.590 -16.661 -14.974 1.00 58.22 235 THR A O 1
ATOM 1905 N N . ILE A 1 236 ? -5.493 -17.343 -13.029 1.00 55.84 236 ILE A N 1
ATOM 1906 C CA . ILE A 1 236 ? -5.457 -18.789 -13.336 1.00 55.84 236 ILE A CA 1
ATOM 1907 C C . ILE A 1 236 ? -6.332 -19.105 -14.558 1.00 55.84 236 ILE A C 1
ATOM 1909 O O . ILE A 1 236 ? -5.988 -19.965 -15.367 1.00 55.84 236 ILE A O 1
ATOM 1913 N N . ASN A 1 237 ? -7.443 -18.377 -14.711 1.00 51.22 237 ASN A N 1
ATOM 1914 C CA . ASN A 1 237 ? -8.276 -18.444 -15.903 1.00 51.22 237 ASN A CA 1
ATOM 1915 C C . ASN A 1 237 ? -7.586 -17.684 -17.042 1.00 51.22 237 ASN A C 1
ATOM 1917 O O . ASN A 1 237 ? -7.623 -16.459 -17.116 1.00 51.22 237 ASN A O 1
ATOM 1921 N N . ASP A 1 238 ? -6.913 -18.482 -17.863 1.00 57.53 238 ASP A N 1
ATOM 1922 C CA . ASP A 1 238 ? -6.403 -18.222 -19.199 1.00 57.53 238 ASP A CA 1
ATOM 1923 C C . ASP A 1 238 ? -5.564 -16.956 -19.395 1.00 57.53 238 ASP A C 1
ATOM 1925 O O . ASP A 1 238 ? -5.984 -15.961 -19.986 1.00 57.53 238 ASP A O 1
ATOM 1929 N N . ILE A 1 239 ? -4.269 -17.124 -19.115 1.00 58.88 239 ILE A N 1
ATOM 1930 C CA . ILE A 1 239 ? -3.170 -16.413 -19.785 1.00 58.88 239 ILE A CA 1
ATOM 1931 C C . ILE A 1 239 ? -3.451 -16.214 -21.287 1.00 58.88 239 ILE A C 1
ATOM 1933 O O . ILE A 1 239 ? -3.116 -15.174 -21.842 1.00 58.88 239 ILE A O 1
ATOM 1937 N N . ARG A 1 240 ? -4.087 -17.188 -21.953 1.00 61.66 240 ARG A N 1
ATOM 1938 C CA . ARG A 1 240 ? -4.460 -17.113 -23.372 1.00 61.66 240 ARG A CA 1
ATOM 1939 C C . ARG A 1 240 ? -5.492 -16.028 -23.665 1.00 61.66 240 ARG A C 1
ATOM 1941 O O . ARG A 1 240 ? -5.282 -15.243 -24.586 1.00 61.66 240 ARG A O 1
ATOM 1948 N N . GLU A 1 241 ? -6.571 -15.954 -22.888 1.00 66.31 241 GLU A N 1
ATOM 1949 C CA . GLU A 1 241 ? -7.581 -14.905 -23.040 1.00 66.31 241 GLU A CA 1
ATOM 1950 C C . GLU A 1 241 ? -7.012 -13.543 -22.635 1.00 66.31 241 GLU A C 1
ATOM 1952 O O . GLU A 1 241 ? -7.211 -12.563 -23.352 1.00 66.31 241 GLU A O 1
ATOM 1957 N N . GLY A 1 242 ? -6.248 -13.486 -21.538 1.00 61.72 242 GLY A N 1
ATOM 1958 C CA . GLY A 1 242 ? -5.555 -12.276 -21.097 1.00 61.72 242 GLY A CA 1
ATOM 1959 C C . GLY A 1 242 ? -4.605 -11.734 -22.167 1.00 61.72 242 GLY A C 1
ATOM 1960 O O . GLY A 1 242 ? -4.675 -10.555 -22.508 1.00 61.72 242 GLY A O 1
ATOM 1961 N N . LEU A 1 243 ? -3.786 -12.600 -22.769 1.00 66.06 243 LEU A N 1
ATOM 1962 C CA . LEU A 1 243 ? -2.862 -12.245 -23.845 1.00 66.06 243 LEU A CA 1
ATOM 1963 C C . LEU A 1 243 ? -3.605 -11.816 -25.114 1.00 66.06 243 LEU A C 1
ATOM 1965 O O . LEU A 1 243 ? -3.284 -10.779 -25.684 1.00 66.06 243 LEU A O 1
ATOM 1969 N N . ALA A 1 244 ? -4.624 -12.564 -25.542 1.00 68.94 244 ALA A N 1
ATOM 1970 C CA . ALA A 1 244 ? -5.409 -12.214 -26.725 1.00 68.94 244 ALA A CA 1
ATOM 1971 C C . ALA A 1 244 ? -6.158 -10.881 -26.541 1.00 68.94 244 ALA A C 1
ATOM 1973 O O . ALA A 1 244 ? -6.241 -10.072 -27.468 1.00 68.94 244 ALA A O 1
ATOM 1974 N N . ASN A 1 245 ? -6.650 -10.602 -25.331 1.00 65.56 245 ASN A N 1
ATOM 1975 C CA . ASN A 1 245 ? -7.254 -9.315 -24.991 1.00 65.56 245 ASN A CA 1
ATOM 1976 C C . ASN A 1 245 ? -6.210 -8.196 -24.983 1.00 65.56 245 ASN A C 1
ATOM 1978 O O . ASN A 1 245 ? -6.397 -7.154 -25.609 1.00 65.56 245 ASN A O 1
ATOM 1982 N N . GLY A 1 246 ? -5.069 -8.453 -24.341 1.00 60.00 246 GLY A N 1
ATOM 1983 C CA . GLY A 1 246 ? -3.911 -7.570 -24.315 1.00 60.00 246 GLY A CA 1
ATOM 1984 C C . GLY A 1 246 ? -3.354 -7.259 -25.700 1.00 60.00 246 GLY A C 1
ATOM 1985 O O . GLY A 1 246 ? -2.780 -6.196 -25.881 1.00 60.00 246 GLY A O 1
ATOM 1986 N N . LEU A 1 247 ? -3.573 -8.119 -26.691 1.00 65.88 247 LEU A N 1
ATOM 1987 C CA . LEU A 1 247 ? -3.187 -7.907 -28.088 1.00 65.88 247 LEU A CA 1
ATOM 1988 C C . LEU A 1 247 ? -4.308 -7.317 -28.956 1.00 65.88 247 LEU A C 1
ATOM 1990 O O . LEU A 1 247 ? -4.086 -7.037 -30.132 1.00 65.88 247 LEU A O 1
ATOM 1994 N N . GLY A 1 248 ? -5.504 -7.112 -28.396 1.00 70.31 248 GLY A N 1
ATOM 1995 C CA . GLY A 1 248 ? -6.672 -6.617 -29.124 1.00 70.31 248 GLY A CA 1
ATOM 1996 C C . GLY A 1 248 ? -7.234 -7.603 -30.153 1.00 70.31 248 GLY A C 1
ATOM 1997 O O . GLY A 1 248 ? -7.977 -7.182 -31.030 1.00 70.31 248 GLY A O 1
ATOM 1998 N N . CYS A 1 249 ? -6.879 -8.889 -30.059 1.00 79.06 249 CYS A N 1
ATOM 1999 C CA . CYS A 1 249 ? -7.301 -9.947 -30.981 1.00 79.06 249 CYS A CA 1
ATOM 2000 C C . CYS A 1 249 ? -8.224 -10.996 -30.335 1.00 79.06 249 CYS A C 1
ATOM 2002 O O . CYS A 1 249 ? -8.538 -12.019 -30.945 1.00 79.06 249 CYS A O 1
ATOM 2004 N N . LEU A 1 250 ? -8.673 -10.763 -29.096 1.00 77.62 250 LEU A N 1
ATOM 2005 C CA . LEU A 1 250 ? -9.590 -11.660 -28.387 1.00 77.62 250 LEU A CA 1
ATOM 2006 C C . LEU A 1 250 ? -10.867 -11.983 -29.187 1.00 77.62 250 LEU A C 1
ATOM 2008 O O . LEU A 1 250 ? -11.249 -13.156 -29.215 1.00 77.62 250 LEU A O 1
ATOM 2012 N N . PRO A 1 251 ? -11.541 -11.018 -29.850 1.00 80.19 251 PRO A N 1
ATOM 2013 C CA . PRO A 1 251 ? -12.732 -11.320 -30.646 1.00 80.19 251 PRO A CA 1
ATOM 2014 C C . PRO A 1 251 ? -12.449 -12.282 -31.808 1.00 80.19 251 PRO A C 1
ATOM 2016 O O . PRO A 1 251 ? -13.268 -13.152 -32.113 1.00 80.19 251 PRO A O 1
ATOM 2019 N N . GLU A 1 252 ? -11.294 -12.143 -32.453 1.00 81.06 252 GLU A N 1
ATOM 2020 C CA . GLU A 1 252 ? -10.839 -12.978 -33.561 1.00 81.06 252 GLU A CA 1
ATOM 2021 C C . GLU A 1 252 ? -10.446 -14.378 -33.082 1.00 81.06 252 GLU A C 1
ATOM 2023 O O . GLU A 1 252 ? -10.858 -15.361 -33.701 1.00 81.06 252 GLU A O 1
ATOM 2028 N N . CYS A 1 253 ? -9.734 -14.487 -31.955 1.00 77.06 253 CYS A N 1
ATOM 2029 C CA . CYS A 1 253 ? -9.408 -15.766 -31.319 1.00 77.06 253 CYS A CA 1
ATOM 2030 C C . CYS A 1 253 ? -10.678 -16.554 -30.972 1.00 77.06 253 CYS A C 1
ATOM 2032 O O . CYS A 1 253 ? -10.812 -17.711 -31.375 1.00 77.06 253 CYS A O 1
ATOM 2034 N N . LYS A 1 254 ? -11.670 -15.887 -30.363 1.00 79.38 254 LYS A N 1
ATOM 2035 C CA . LYS A 1 254 ? -12.965 -16.501 -30.025 1.00 79.38 254 LYS A CA 1
ATOM 2036 C C . LYS A 1 254 ? -13.744 -16.947 -31.259 1.00 79.38 254 LYS A C 1
ATOM 2038 O O . LYS A 1 254 ? -14.346 -18.018 -31.250 1.00 79.38 254 LYS A O 1
ATOM 2043 N N . LYS A 1 255 ? -13.718 -16.166 -32.346 1.00 81.00 255 LYS A N 1
ATOM 2044 C CA . LYS A 1 255 ? -14.328 -16.562 -33.630 1.00 81.00 255 LYS A CA 1
ATOM 2045 C C . LYS A 1 255 ? -13.629 -17.753 -34.285 1.00 81.00 255 LYS A C 1
ATOM 2047 O O . LYS A 1 255 ? -14.293 -18.519 -34.976 1.00 81.00 255 LYS A O 1
ATOM 2052 N N . ALA A 1 256 ? -12.322 -17.897 -34.086 1.00 75.62 256 ALA A N 1
ATOM 2053 C CA . ALA A 1 256 ? -11.533 -19.005 -34.614 1.00 75.62 256 ALA A CA 1
ATOM 2054 C C . ALA A 1 256 ? -11.637 -20.292 -33.771 1.00 75.62 256 ALA A C 1
ATOM 2056 O O . ALA A 1 256 ? -11.126 -21.324 -34.197 1.00 75.62 256 ALA A O 1
ATOM 2057 N N . GLY A 1 257 ? -12.310 -20.248 -32.614 1.00 69.06 257 GLY A N 1
ATOM 2058 C CA . GLY A 1 257 ? -12.440 -21.386 -31.701 1.00 69.06 257 GLY A CA 1
ATOM 2059 C C . GLY A 1 257 ? -11.174 -21.682 -30.889 1.00 69.06 257 GLY A C 1
ATOM 2060 O O . GLY A 1 257 ? -11.001 -22.823 -30.463 1.00 69.06 257 GLY A O 1
ATOM 2061 N N . ASN A 1 258 ? -10.306 -20.678 -30.715 1.00 49.59 258 ASN A N 1
ATOM 2062 C CA . ASN A 1 258 ? -9.073 -20.745 -29.922 1.00 49.59 258 ASN A CA 1
ATOM 2063 C C . ASN A 1 258 ? -9.250 -20.146 -28.528 1.00 49.59 258 ASN A C 1
ATOM 2065 O O . ASN A 1 258 ? -10.007 -19.152 -28.413 1.00 49.59 258 ASN A O 1
#

Sequence (258 aa):
REYDRAPLPDIWNIPKVASRKEELKKGAMYNIFHLALMGGYEGKVTFENFSKYTVSKEVSAKREKTEEQEMNYETMLLDLIDGKNYPSGECNMISADNLDLALQVGLFQAPQVTVIDKRYELTGMCRTKIVDGCCRIDTFCGKEVKDEFERVDILRNKFPWYFYKNISQSDDWSVLADSKDVIEEDSTQAFREELGITDFENKKVLAVDFGSTYTKVAIFNTSKDEVDLRYIPTTINDIREGLANGLGCLPECKKAGN

Foldseek 3Di:
DPPPDDPDPPCCPVVVNVVVVLQVQLLVLLLLVQLLLLLAFQFDDDPVCSVLQSADLVVQCPDPDPVSSCRYVVNSVVRSQQLCRHLASHNSSPPPVSVLVCQQLLSAADCPDDDPDNSRVQNNQWDWDQDPNDTATADGVRHGDPHSNRVVVVSCVQAVVSRDVVDFFHPPPPPVVDPPPVPVCVVVVVVCVVVVVDDDAQDWDWDWDDDPQWIWIWTQGNPVRDITITTFGDHPPDPPCSVCVVVVNNVVCVVVVD

pLDDT: mean 78.91, std 16.4, range [31.36, 97.56]

Secondary structure (DSSP, 8-state):
----PPPPP-GGGSHHHHHHHHHHHHHHHHHHHHHHHHTT--SS--TTTHHHHSS-HHHHTTSSSHHHHS-SHHHHHHHHH-GGGSTTSS-GGG-HHHHHHHHHTTSS--TTS---SGGGGGGG-EEEEEETTEEEEEEETTEE-SSHHHHHHHHHHHSGGGT-TT--B---------------HHHHHHHHHHTT----TT-EEEEEEE-SSEEEEEEEETTTTEEEEEEEE--SS-HHHHHHHHTT-HHHHHHHT-

Radius of gyration: 23.89 Å; chains: 1; bounding box: 52×41×84 Å